Protein AF-A0A9J6E6I1-F1 (afdb_monomer_lite)

Sequence (216 aa):
MMSRRSSSEGVSAHLRAVSELRLDQVTDIELLTTLQETDSMEEQGDILHYLSVHKGFNWDTGLGRPNSVITVRTLFENFYERACKEHRWGLVRHFAGALGKRVEDLAKCVTDLLVCQKQVTVGIPPHGEQLITRPLSNKELRDIISDAYRGDQSMAMLTQELIAYLATFIQTDPHLFHEMLRLRVGLIMEVMEFELSRAMGSKDQDNFELLFNLSP

Radius of gyration: 19.32 Å; chains: 1; bounding box: 46×51×53 Å

Organism: Rhipicephalus microplus (NCBI:txid6941)

pLDDT: mean 84.36, std 16.95, range [29.98, 97.62]

Secondary structure (DSSP, 8-state):
------TTTGGGHHHHHHHHTTGGGS-HHHHHHHHHH---HHHHHHHHHHHHHHT-TT-B-S-SPTT---BHHHHHHHHHHHHHHTT-HHHHHHHHHHTT---TTHHHHHHHHHHTT-EEEES-SSSS-EEE-S---HHHHHHHHHHHTTT-HHHHHHHHHHHHHHHHHHHH-GGGGTT-SEEEHHHHHHHHHHHHHHHH--SSS-HHHHHHTS--

Structure (mmCIF, N/CA/C/O backbone):
data_AF-A0A9J6E6I1-F1
#
_entry.id   AF-A0A9J6E6I1-F1
#
loop_
_atom_site.group_PDB
_atom_site.id
_atom_site.type_symbol
_atom_site.label_atom_id
_atom_site.label_alt_id
_atom_site.label_comp_id
_atom_site.label_asym_id
_atom_site.label_entity_id
_atom_site.label_seq_id
_atom_site.pdbx_PDB_ins_code
_atom_site.Cartn_x
_atom_site.Cartn_y
_atom_site.Cartn_z
_atom_site.occupancy
_atom_site.B_iso_or_equiv
_atom_site.auth_seq_id
_atom_site.auth_comp_id
_atom_site.auth_asym_id
_atom_site.auth_atom_id
_atom_site.pdbx_PDB_model_num
ATOM 1 N N . MET A 1 1 ? -3.117 33.231 12.716 1.00 31.67 1 MET A N 1
ATOM 2 C CA . MET A 1 1 ? -3.170 33.073 11.245 1.00 31.67 1 MET A CA 1
ATOM 3 C C . MET A 1 1 ? -1.836 32.489 10.797 1.00 31.67 1 MET A C 1
ATOM 5 O O . MET A 1 1 ? -0.923 33.227 10.463 1.00 31.67 1 MET A O 1
ATOM 9 N N . MET A 1 2 ? -1.679 31.170 10.920 1.00 32.59 2 MET A N 1
ATOM 10 C CA . MET A 1 2 ? -0.480 30.458 10.467 1.00 32.59 2 MET A CA 1
ATOM 11 C C . MET A 1 2 ? -0.831 29.764 9.156 1.00 32.59 2 MET A C 1
ATOM 13 O O . MET A 1 2 ? -1.871 29.117 9.041 1.00 32.59 2 MET A O 1
ATOM 17 N N . SER A 1 3 ? -0.004 30.034 8.155 1.00 29.98 3 SER A N 1
ATOM 18 C CA . SER A 1 3 ? -0.191 29.672 6.758 1.00 29.98 3 SER A CA 1
ATOM 19 C C . SER A 1 3 ? -0.279 28.154 6.596 1.00 29.98 3 SER A C 1
ATOM 21 O O . SER A 1 3 ? 0.684 27.441 6.865 1.00 29.98 3 SER A O 1
ATOM 23 N N . ARG A 1 4 ? -1.448 27.672 6.156 1.00 39.53 4 ARG A N 1
ATOM 24 C CA . ARG A 1 4 ? -1.657 26.319 5.632 1.00 39.53 4 ARG A CA 1
ATOM 25 C C . ARG A 1 4 ? -0.903 26.207 4.304 1.00 39.53 4 ARG A C 1
ATOM 27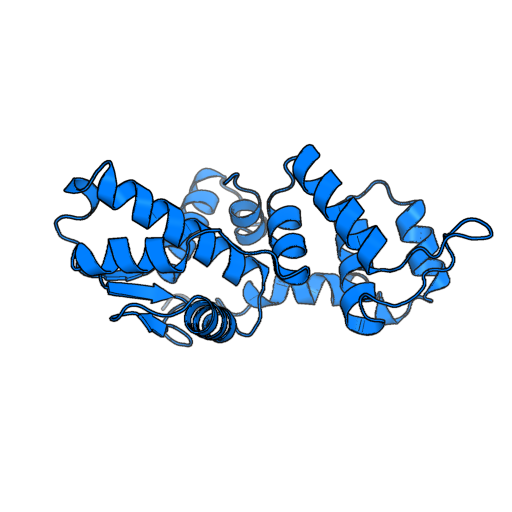 O O . ARG A 1 4 ? -1.460 26.537 3.260 1.00 39.53 4 ARG A O 1
ATOM 34 N N . ARG A 1 5 ? 0.357 25.775 4.335 1.00 32.31 5 ARG A N 1
ATOM 35 C CA . ARG A 1 5 ? 1.038 25.270 3.137 1.00 32.31 5 ARG A CA 1
ATOM 36 C C . ARG A 1 5 ? 0.751 23.774 3.007 1.00 32.31 5 ARG A C 1
ATOM 38 O O . ARG A 1 5 ? 1.282 22.965 3.750 1.00 32.31 5 ARG A O 1
ATOM 45 N N . SER A 1 6 ? -0.224 23.498 2.141 1.00 35.97 6 SER A N 1
ATOM 46 C CA . SER A 1 6 ? -0.284 22.370 1.203 1.00 35.97 6 SER A CA 1
ATOM 47 C C . SER A 1 6 ? 0.256 21.007 1.657 1.00 35.97 6 SER A C 1
ATOM 49 O O . SER A 1 6 ? 1.274 20.536 1.164 1.00 35.97 6 SER A O 1
ATOM 51 N N . SER A 1 7 ? -0.576 20.257 2.385 1.00 39.72 7 SER A N 1
ATOM 52 C CA . SER A 1 7 ? -0.523 18.782 2.466 1.00 39.72 7 SER A CA 1
ATOM 53 C C . SER A 1 7 ? -0.656 18.083 1.094 1.00 39.72 7 SER A C 1
ATOM 55 O O . SER A 1 7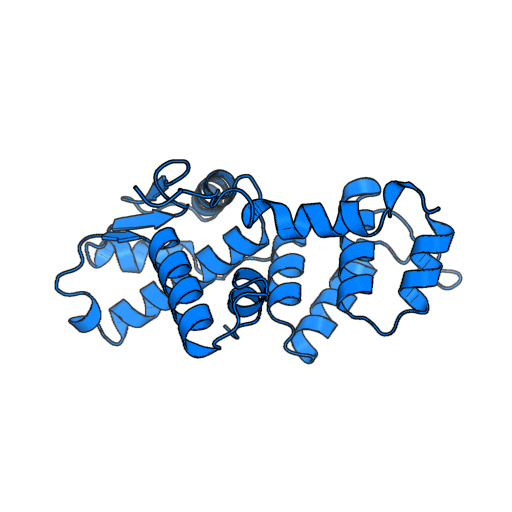 ? -0.569 16.866 0.998 1.00 39.72 7 SER A O 1
ATOM 57 N N . SER A 1 8 ? -0.881 18.839 0.011 1.00 34.25 8 SER A N 1
ATOM 58 C CA . SER A 1 8 ? -0.883 18.342 -1.368 1.00 34.25 8 SER A CA 1
ATOM 59 C C . SER A 1 8 ? 0.513 18.226 -1.988 1.00 34.25 8 SER A C 1
ATOM 61 O O . SER A 1 8 ? 0.611 17.765 -3.120 1.00 34.25 8 SER A O 1
ATOM 63 N N . GLU A 1 9 ? 1.576 18.688 -1.318 1.00 34.62 9 GLU A N 1
ATOM 64 C CA . GLU A 1 9 ? 2.942 18.628 -1.862 1.00 34.62 9 GLU A CA 1
ATOM 65 C C . GLU A 1 9 ? 3.668 17.310 -1.560 1.00 34.62 9 GLU A C 1
ATOM 67 O O . GLU A 1 9 ? 4.484 16.904 -2.385 1.00 34.62 9 GLU A O 1
ATOM 72 N N . GLY A 1 10 ? 3.316 16.603 -0.478 1.00 36.84 10 GLY A N 1
ATOM 73 C CA . GLY A 1 10 ? 3.879 15.279 -0.155 1.00 36.84 10 GLY A CA 1
ATOM 74 C C . GLY A 1 10 ? 3.375 14.160 -1.077 1.00 36.84 10 GLY A C 1
ATOM 75 O O . GLY A 1 10 ? 4.139 13.308 -1.510 1.00 36.84 10 GLY A O 1
ATOM 76 N N . VAL A 1 11 ? 2.109 14.239 -1.510 1.00 39.69 11 VAL A N 1
ATOM 77 C CA . VAL A 1 11 ? 1.461 13.272 -2.433 1.00 39.69 11 VAL A CA 1
ATOM 78 C C . VAL A 1 11 ? 2.118 13.254 -3.826 1.00 39.69 11 VAL A C 1
ATOM 80 O O . VAL A 1 11 ? 1.917 12.342 -4.620 1.00 39.69 11 VAL A O 1
ATOM 83 N N . SER A 1 12 ? 2.913 14.281 -4.136 1.00 38.88 12 SER A N 1
ATOM 84 C CA . SER A 1 12 ? 3.589 14.462 -5.418 1.00 38.88 12 SER A CA 1
ATOM 85 C C . SER A 1 12 ? 5.041 13.973 -5.406 1.00 38.88 12 SER A C 1
ATOM 87 O O . SER A 1 12 ? 5.646 13.930 -6.465 1.00 38.88 12 SER A O 1
ATOM 89 N N . ALA A 1 13 ? 5.628 13.608 -4.260 1.00 43.12 13 ALA A N 1
ATOM 90 C CA . ALA A 1 13 ? 7.074 13.374 -4.145 1.00 43.12 13 ALA A CA 1
ATOM 91 C C . ALA A 1 13 ? 7.593 12.239 -5.053 1.00 43.12 13 ALA A C 1
ATOM 93 O O . ALA A 1 13 ? 8.589 12.409 -5.750 1.00 43.12 13 ALA A O 1
ATOM 94 N N . HIS A 1 14 ? 6.867 11.122 -5.158 1.00 42.97 14 HIS A N 1
ATOM 95 C CA . HIS A 1 14 ? 7.281 10.000 -6.013 1.00 42.97 14 HIS A CA 1
ATOM 96 C C . HIS A 1 14 ? 7.048 10.249 -7.515 1.00 42.97 14 HIS A C 1
ATOM 98 O O . HIS A 1 14 ? 7.846 9.837 -8.350 1.00 42.97 14 HIS A O 1
ATOM 104 N N . LEU A 1 15 ? 5.991 10.988 -7.875 1.00 40.06 15 LEU A N 1
ATOM 105 C CA . LEU A 1 15 ? 5.799 11.475 -9.250 1.00 40.06 15 LEU A CA 1
ATOM 106 C C . LEU A 1 15 ? 6.782 12.611 -9.595 1.00 40.06 15 LEU A C 1
ATOM 108 O O . LEU A 1 15 ? 7.132 12.790 -10.761 1.00 40.06 15 LEU A O 1
ATOM 112 N N . ARG A 1 16 ? 7.249 13.368 -8.593 1.00 42.09 16 ARG A N 1
ATOM 113 C CA . ARG A 1 16 ? 8.276 14.408 -8.731 1.00 42.09 16 ARG A CA 1
ATOM 114 C C . ARG A 1 16 ? 9.652 13.809 -8.998 1.00 42.09 16 ARG A C 1
ATOM 116 O O . ARG A 1 16 ? 10.328 14.366 -9.851 1.00 42.09 16 ARG A O 1
ATOM 123 N N . ALA A 1 17 ? 10.017 12.669 -8.407 1.00 44.88 17 ALA A N 1
ATOM 124 C CA . ALA A 1 17 ? 11.298 12.003 -8.681 1.00 44.88 17 ALA A CA 1
ATOM 125 C C . ALA A 1 17 ? 11.484 11.677 -10.180 1.00 44.88 17 ALA A C 1
ATOM 127 O O . ALA A 1 17 ? 12.506 12.015 -10.779 1.00 44.88 17 ALA A O 1
ATOM 128 N N . VAL A 1 18 ? 10.435 11.159 -10.838 1.00 43.53 18 VAL A N 1
ATOM 129 C CA . VAL A 1 18 ? 10.436 10.889 -12.292 1.00 43.53 18 VAL A CA 1
ATOM 130 C C . VAL A 1 18 ? 10.630 12.171 -13.117 1.00 43.53 18 VAL A C 1
ATOM 132 O O . VAL A 1 18 ? 11.295 12.154 -14.153 1.00 43.53 18 VAL A O 1
ATOM 135 N N . SER A 1 19 ? 10.079 13.297 -12.653 1.00 43.88 19 SER A N 1
ATOM 136 C CA . SER A 1 19 ? 10.210 14.596 -13.321 1.00 43.88 19 SER A CA 1
ATOM 137 C C . SER A 1 19 ? 11.527 15.320 -12.997 1.00 43.88 19 SER A C 1
ATOM 139 O O . SER A 1 19 ? 11.960 16.155 -13.792 1.00 43.88 19 SER A O 1
ATOM 141 N N . GLU A 1 20 ? 12.160 15.029 -11.859 1.00 48.03 20 GLU A N 1
ATOM 142 C CA . GLU A 1 20 ? 13.439 15.613 -11.431 1.00 48.03 20 GLU A CA 1
ATOM 143 C C . GLU A 1 20 ? 14.633 14.965 -12.145 1.00 48.03 20 GLU A C 1
ATOM 145 O O . GLU A 1 20 ? 15.587 15.665 -12.489 1.00 48.03 20 GLU A O 1
ATOM 150 N N . LEU A 1 21 ? 14.541 13.673 -12.475 1.00 56.12 21 LEU A N 1
ATOM 151 C CA . LEU A 1 21 ? 15.592 12.929 -13.178 1.00 56.12 21 LEU A CA 1
ATOM 152 C C . LEU A 1 21 ? 15.568 13.077 -14.714 1.00 56.12 21 LEU A C 1
ATOM 154 O O . LEU A 1 21 ? 16.448 12.545 -15.386 1.00 56.12 21 LEU A O 1
ATOM 158 N N . ARG A 1 22 ? 14.598 13.811 -15.290 1.00 64.88 22 ARG A N 1
ATOM 159 C CA . ARG A 1 22 ? 14.435 14.005 -16.754 1.00 64.88 22 ARG A CA 1
ATOM 160 C C . ARG A 1 22 ? 14.492 12.698 -17.560 1.00 64.88 22 ARG A C 1
ATOM 162 O O . ARG A 1 22 ? 15.033 12.658 -18.667 1.00 64.88 22 ARG A O 1
ATOM 169 N N . LEU A 1 23 ? 13.939 11.620 -17.003 1.00 65.56 23 LEU A N 1
ATOM 170 C CA . LEU A 1 23 ? 13.954 10.284 -17.617 1.00 65.56 23 LEU A CA 1
ATOM 171 C C . LEU A 1 23 ? 13.188 10.242 -18.953 1.00 65.56 23 LEU A C 1
ATOM 173 O O . LEU A 1 23 ? 13.394 9.347 -19.766 1.00 65.56 23 LEU A O 1
ATOM 177 N N . ASP A 1 24 ? 12.338 11.239 -19.203 1.00 66.31 24 ASP A N 1
ATOM 178 C CA . ASP A 1 24 ? 11.599 11.461 -20.444 1.00 66.31 24 ASP A CA 1
ATOM 179 C C . ASP A 1 24 ? 12.476 11.921 -21.623 1.00 66.31 24 ASP A C 1
ATOM 181 O O . ASP A 1 24 ? 12.070 11.794 -22.779 1.00 66.31 24 ASP A O 1
ATOM 185 N N . GLN A 1 25 ? 13.674 12.445 -21.348 1.00 69.88 25 GLN A N 1
ATOM 186 C CA . GLN A 1 25 ? 14.614 12.955 -22.356 1.00 69.88 25 GLN A CA 1
ATOM 187 C C . GLN A 1 25 ? 15.714 11.947 -22.717 1.00 69.88 25 GLN A C 1
ATOM 189 O O . GLN A 1 25 ? 16.486 12.195 -23.644 1.00 69.88 25 GLN A O 1
ATOM 194 N N . VAL A 1 26 ? 15.782 10.828 -21.994 1.00 79.12 26 VAL A N 1
ATOM 195 C CA . VAL A 1 26 ? 16.814 9.794 -22.115 1.00 79.12 26 VAL A CA 1
ATOM 196 C C . VAL A 1 26 ? 16.288 8.641 -22.969 1.00 79.12 26 VAL A C 1
ATOM 198 O O . VAL A 1 26 ? 15.110 8.282 -22.906 1.00 79.12 26 VAL A O 1
ATOM 201 N N . THR A 1 27 ? 17.144 8.058 -23.806 1.00 85.69 27 THR A N 1
ATOM 202 C CA . THR A 1 27 ? 16.749 6.916 -24.641 1.00 85.69 27 THR A CA 1
ATOM 203 C C . THR A 1 27 ? 16.584 5.642 -23.809 1.00 85.69 27 THR A C 1
ATOM 205 O O . THR A 1 27 ? 17.239 5.459 -22.786 1.00 85.69 27 THR A O 1
ATOM 208 N N . ASP A 1 28 ? 15.757 4.700 -24.276 1.00 87.31 28 ASP A N 1
ATOM 209 C CA . ASP A 1 28 ? 15.553 3.415 -23.585 1.00 87.31 28 ASP A CA 1
ATOM 210 C C . ASP A 1 28 ? 16.877 2.662 -23.339 1.00 87.31 28 ASP A C 1
ATOM 212 O O . ASP A 1 28 ? 17.046 2.010 -22.313 1.00 87.31 28 ASP A O 1
ATOM 216 N N . ILE A 1 29 ? 17.825 2.763 -24.278 1.00 85.44 29 ILE A N 1
ATOM 217 C CA . ILE A 1 29 ? 19.140 2.112 -24.194 1.00 85.44 29 ILE A CA 1
ATOM 218 C C . ILE A 1 29 ? 19.990 2.753 -23.096 1.00 85.44 29 ILE A C 1
ATOM 220 O O . ILE A 1 29 ? 20.620 2.040 -22.318 1.00 85.44 29 ILE A O 1
ATOM 224 N N . GLU A 1 30 ? 19.999 4.082 -23.014 1.00 87.50 30 GLU A N 1
ATOM 225 C CA . GLU A 1 30 ? 20.699 4.805 -21.951 1.00 87.50 30 GLU A CA 1
ATOM 226 C C . GLU A 1 30 ? 20.091 4.475 -20.585 1.00 87.50 30 GLU A C 1
ATOM 228 O O . GLU A 1 30 ? 20.839 4.132 -19.680 1.00 87.50 30 GLU A O 1
ATOM 233 N N . LEU A 1 31 ? 18.757 4.439 -20.456 1.00 89.25 31 LEU A N 1
ATOM 234 C CA . LEU A 1 31 ? 18.087 4.039 -19.210 1.00 89.25 31 LEU A CA 1
ATOM 235 C C . LEU A 1 31 ? 18.485 2.628 -18.763 1.00 89.25 31 LEU A C 1
ATOM 237 O O . LEU A 1 31 ? 18.766 2.404 -17.588 1.00 89.25 31 LEU A O 1
ATOM 241 N N . LEU A 1 32 ? 18.528 1.669 -19.692 1.00 90.50 32 LEU A N 1
ATOM 242 C CA . LEU A 1 32 ? 18.957 0.301 -19.392 1.00 90.50 32 LEU A CA 1
ATOM 243 C C . LEU A 1 32 ? 20.449 0.217 -19.053 1.00 90.50 32 LEU A C 1
ATOM 245 O O . LEU A 1 32 ? 20.829 -0.598 -18.216 1.00 90.50 32 LEU A O 1
ATOM 249 N N . THR A 1 33 ? 21.279 1.061 -19.666 1.00 89.19 33 THR A N 1
ATOM 250 C CA . THR A 1 33 ? 22.712 1.149 -19.354 1.00 89.19 33 THR A CA 1
ATOM 251 C C . THR A 1 33 ? 22.903 1.702 -17.943 1.00 89.19 33 THR A C 1
ATOM 253 O O . THR A 1 33 ? 23.533 1.053 -17.113 1.00 89.19 33 THR A O 1
ATOM 256 N N . THR A 1 34 ? 22.257 2.825 -17.618 1.00 90.25 34 THR A N 1
ATOM 257 C CA . THR A 1 34 ? 22.271 3.412 -16.272 1.00 90.25 34 THR A CA 1
ATOM 258 C C . THR A 1 34 ? 21.748 2.430 -15.227 1.00 90.25 34 THR A C 1
ATOM 260 O O . THR A 1 34 ? 22.362 2.287 -14.175 1.00 90.25 34 THR A O 1
ATOM 263 N N . LEU A 1 35 ? 20.679 1.683 -15.528 1.00 90.50 35 LEU A N 1
ATOM 264 C CA . LEU A 1 35 ? 20.142 0.651 -14.637 1.00 90.50 35 LEU A CA 1
ATOM 265 C C . LEU A 1 35 ? 21.184 -0.424 -14.274 1.00 90.50 35 LEU A C 1
ATOM 267 O O . LEU A 1 35 ? 21.156 -0.941 -13.159 1.00 90.50 35 LEU A O 1
ATOM 271 N N . GLN A 1 36 ? 22.073 -0.785 -15.206 1.00 89.25 36 GLN A N 1
ATOM 272 C CA . GLN A 1 36 ? 23.128 -1.780 -14.980 1.00 89.25 36 GLN A CA 1
ATOM 273 C C . GLN A 1 36 ? 24.367 -1.210 -14.283 1.00 89.25 36 GLN A C 1
ATOM 275 O O . GLN A 1 36 ? 25.073 -1.965 -13.617 1.00 89.25 36 GLN A O 1
ATOM 280 N N . GLU A 1 37 ? 24.645 0.081 -14.463 1.00 90.69 37 GLU A N 1
ATOM 281 C CA . GLU A 1 37 ? 25.867 0.733 -13.980 1.00 90.69 37 GLU A CA 1
ATOM 282 C C . GLU A 1 37 ? 25.712 1.408 -12.617 1.00 90.69 37 GLU A C 1
ATOM 284 O O . GLU A 1 37 ? 26.698 1.540 -11.896 1.00 90.69 37 GLU A O 1
ATOM 289 N N . THR A 1 38 ? 24.508 1.855 -12.255 1.00 90.88 38 THR A N 1
ATOM 290 C CA . THR A 1 38 ? 24.305 2.550 -10.982 1.00 90.88 38 THR A CA 1
ATOM 291 C C . THR A 1 38 ? 24.353 1.585 -9.794 1.00 90.88 38 THR A C 1
ATOM 293 O O . THR A 1 38 ? 23.798 0.485 -9.839 1.00 90.88 38 THR A O 1
ATOM 296 N N . ASP A 1 39 ? 24.963 2.034 -8.698 1.00 88.50 39 ASP A N 1
ATOM 297 C CA . ASP A 1 39 ? 24.947 1.358 -7.395 1.00 88.50 39 ASP A CA 1
ATOM 298 C C . ASP A 1 39 ? 23.790 1.846 -6.500 1.00 88.50 39 ASP A C 1
ATOM 300 O O . ASP A 1 39 ? 23.541 1.286 -5.431 1.00 88.50 39 ASP A O 1
ATOM 304 N N . SER A 1 40 ? 23.081 2.902 -6.919 1.00 90.25 40 SER A N 1
ATOM 305 C CA . SER A 1 40 ? 21.978 3.501 -6.166 1.00 90.25 40 SER A CA 1
ATOM 306 C C . SER A 1 40 ? 20.697 2.700 -6.359 1.00 90.25 40 SER A C 1
ATOM 308 O O . SER A 1 40 ? 20.193 2.545 -7.473 1.00 90.25 40 SER A O 1
ATOM 310 N N . MET A 1 41 ? 20.133 2.196 -5.263 1.00 89.44 41 MET A N 1
ATOM 311 C CA . MET A 1 41 ? 18.912 1.401 -5.330 1.00 89.44 41 MET A CA 1
ATOM 312 C C . MET A 1 41 ? 17.695 2.266 -5.670 1.00 89.44 41 MET A C 1
ATOM 314 O O . MET A 1 41 ? 16.778 1.811 -6.345 1.00 89.44 41 MET A O 1
ATOM 318 N N . GLU A 1 42 ? 17.707 3.511 -5.220 1.00 88.94 42 GLU A N 1
ATOM 319 C CA . GLU A 1 42 ? 16.707 4.537 -5.470 1.00 88.94 42 GLU A CA 1
ATOM 320 C C . GLU A 1 42 ? 16.640 4.857 -6.964 1.00 88.94 42 GLU A C 1
ATOM 322 O O . GLU A 1 42 ? 15.575 4.756 -7.565 1.00 88.94 42 GLU A O 1
ATOM 327 N N . GLU A 1 43 ? 17.794 5.105 -7.589 1.00 89.31 43 GLU A N 1
ATOM 328 C CA . GLU A 1 43 ? 17.879 5.403 -9.02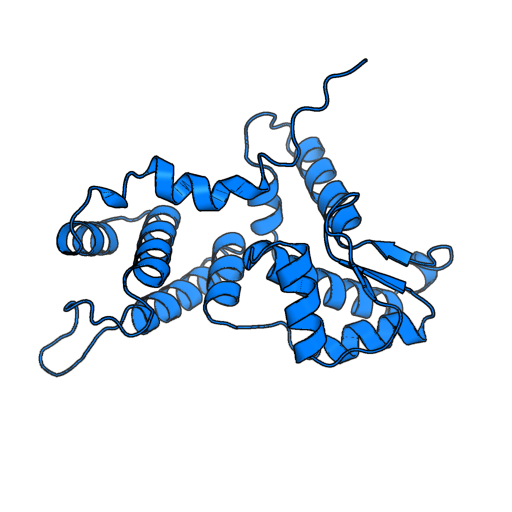2 1.00 89.31 43 GLU A CA 1
ATOM 329 C C . GLU A 1 43 ? 17.435 4.207 -9.878 1.00 89.31 43 GLU A C 1
ATOM 331 O O . GLU A 1 43 ? 16.666 4.361 -10.829 1.00 89.31 43 GLU A O 1
ATOM 336 N N . GLN A 1 44 ? 17.841 2.986 -9.509 1.00 92.00 44 GLN A N 1
ATOM 337 C CA . GLN A 1 44 ? 17.330 1.773 -10.162 1.00 92.00 44 GLN A CA 1
ATOM 338 C C . GLN A 1 44 ? 15.815 1.641 -9.993 1.00 92.00 44 GLN A C 1
ATOM 340 O O . GLN A 1 44 ? 15.124 1.220 -10.924 1.00 92.00 44 GLN A O 1
ATOM 345 N N . GLY A 1 45 ? 15.302 2.002 -8.816 1.00 92.00 45 GLY A N 1
ATOM 346 C CA . GLY A 1 45 ? 13.882 2.018 -8.510 1.00 92.00 45 GLY A CA 1
ATOM 347 C C . GLY A 1 45 ? 13.104 2.948 -9.441 1.00 92.00 45 GLY A C 1
ATOM 348 O O . GLY A 1 45 ? 12.133 2.518 -10.067 1.00 92.00 45 GLY A O 1
ATOM 349 N N . ASP A 1 46 ? 13.576 4.184 -9.593 1.00 90.56 46 ASP A N 1
ATOM 350 C CA . ASP A 1 46 ? 12.959 5.208 -10.440 1.00 90.56 46 ASP A CA 1
ATOM 351 C C . ASP A 1 46 ? 12.963 4.811 -11.921 1.00 90.56 46 ASP A C 1
ATOM 353 O O . ASP A 1 46 ? 11.933 4.905 -12.598 1.00 90.56 46 ASP A O 1
ATOM 357 N N . ILE A 1 47 ? 14.086 4.282 -12.422 1.00 91.50 47 ILE A N 1
ATOM 358 C CA . ILE A 1 47 ? 14.192 3.792 -13.805 1.00 91.50 47 ILE A CA 1
ATOM 359 C C . ILE A 1 47 ? 13.212 2.637 -14.043 1.00 91.50 47 ILE A C 1
ATOM 361 O O . ILE A 1 47 ? 12.486 2.626 -15.041 1.00 91.50 47 ILE A O 1
ATOM 365 N N . LEU A 1 48 ? 13.150 1.661 -13.132 1.00 93.44 48 LEU A N 1
ATOM 366 C CA . LEU A 1 48 ? 12.234 0.524 -13.258 1.00 93.44 48 LEU A CA 1
ATOM 367 C C . LEU A 1 48 ? 10.770 0.951 -13.177 1.00 93.44 48 LEU A C 1
ATOM 369 O O . LEU A 1 48 ? 9.943 0.439 -13.940 1.00 93.44 48 LEU A O 1
ATOM 373 N N . HIS A 1 49 ? 10.444 1.895 -12.293 1.00 91.19 49 HIS A N 1
ATOM 374 C CA . HIS A 1 49 ? 9.112 2.479 -12.220 1.00 91.19 49 HIS A CA 1
ATOM 375 C C . HIS A 1 49 ? 8.741 3.141 -13.551 1.00 91.19 49 HIS A C 1
ATOM 377 O O . HIS A 1 49 ? 7.714 2.791 -14.141 1.00 91.19 49 HIS A O 1
ATOM 383 N N . TYR A 1 50 ? 9.611 4.005 -14.080 1.00 91.25 50 TYR A N 1
ATOM 384 C CA . TYR A 1 50 ? 9.415 4.670 -15.367 1.00 91.25 50 TYR A CA 1
ATOM 385 C C . TYR A 1 50 ? 9.195 3.666 -16.509 1.00 91.25 50 TYR A C 1
ATOM 387 O O . TYR A 1 50 ? 8.200 3.753 -17.234 1.00 91.25 50 TYR A O 1
ATOM 395 N N . LEU A 1 51 ? 10.055 2.649 -16.634 1.00 91.88 51 LEU A N 1
ATOM 396 C CA . LEU A 1 51 ? 9.907 1.602 -17.651 1.00 91.88 51 LEU A CA 1
ATOM 397 C C . LEU A 1 51 ? 8.572 0.855 -17.509 1.00 91.88 51 LEU A C 1
ATOM 399 O O . LEU A 1 51 ? 7.903 0.585 -18.511 1.00 91.88 51 LEU A O 1
ATOM 403 N N . SER A 1 52 ? 8.142 0.561 -16.278 1.00 91.69 52 SER A N 1
ATOM 404 C CA . SER A 1 52 ? 6.870 -0.127 -16.029 1.00 91.69 52 SER A CA 1
ATOM 405 C C . SER A 1 52 ? 5.653 0.695 -16.465 1.00 91.69 52 SER A C 1
ATOM 407 O O . SER A 1 52 ? 4.718 0.130 -17.035 1.00 91.69 52 SER A O 1
ATOM 409 N N . VAL A 1 53 ? 5.685 2.017 -16.266 1.00 90.19 53 VAL A N 1
ATOM 410 C CA . VAL A 1 53 ? 4.591 2.935 -16.616 1.00 90.19 53 VAL A CA 1
ATOM 411 C C . VAL A 1 53 ? 4.563 3.226 -18.119 1.00 90.19 53 VAL A C 1
ATOM 413 O O . VAL A 1 53 ? 3.491 3.213 -18.723 1.00 90.19 53 VAL A O 1
ATOM 416 N N . HIS A 1 54 ? 5.723 3.455 -18.741 1.00 90.19 54 HIS A N 1
ATOM 417 C CA . HIS A 1 54 ? 5.808 3.930 -20.128 1.00 90.19 54 HIS A CA 1
ATOM 418 C C . HIS A 1 54 ? 5.907 2.817 -21.177 1.00 90.19 54 HIS A C 1
ATOM 420 O O . HIS A 1 54 ? 5.438 2.996 -22.302 1.00 90.19 54 HIS A O 1
ATOM 426 N N . LYS A 1 55 ? 6.514 1.672 -20.843 1.00 91.50 55 LYS A N 1
ATOM 427 C CA . LYS A 1 55 ? 6.653 0.525 -21.761 1.00 91.50 55 LYS A CA 1
ATOM 428 C C . LYS A 1 55 ? 5.736 -0.635 -21.397 1.00 91.50 55 LYS A C 1
ATOM 430 O O . LYS A 1 55 ? 5.373 -1.434 -22.259 1.00 91.50 55 LYS A O 1
ATOM 435 N N . GLY A 1 56 ? 5.334 -0.708 -20.131 1.00 92.62 56 GLY A N 1
ATOM 436 C CA . GLY A 1 56 ? 4.540 -1.802 -19.597 1.00 92.62 56 GLY A CA 1
ATOM 437 C C . GLY A 1 56 ? 5.393 -2.989 -19.155 1.00 92.62 56 GLY A C 1
ATOM 438 O O . GLY A 1 56 ? 6.498 -3.236 -19.634 1.00 92.62 56 GLY A O 1
ATOM 439 N N . PHE A 1 57 ? 4.831 -3.788 -18.251 1.00 93.12 57 PHE A N 1
ATOM 440 C CA . PHE A 1 57 ? 5.510 -4.932 -17.636 1.00 93.12 57 PHE A CA 1
ATOM 441 C C . PHE A 1 57 ? 5.967 -6.027 -18.613 1.00 93.12 57 PHE A C 1
ATOM 443 O O . PHE A 1 57 ? 6.904 -6.759 -18.306 1.00 93.12 57 PHE A O 1
ATOM 450 N N . ASN A 1 58 ? 5.320 -6.149 -19.774 1.00 93.94 58 ASN A N 1
ATOM 451 C CA . ASN A 1 58 ? 5.617 -7.194 -20.760 1.00 93.94 58 ASN A CA 1
ATOM 452 C C . ASN A 1 58 ? 6.659 -6.763 -21.805 1.00 93.94 58 ASN A C 1
ATOM 454 O O . ASN A 1 58 ? 6.937 -7.526 -22.727 1.00 93.94 58 ASN A O 1
ATOM 458 N N . TRP A 1 59 ? 7.197 -5.546 -21.700 1.00 93.94 59 TRP A N 1
ATOM 459 C CA . TRP A 1 59 ? 8.208 -5.059 -22.628 1.00 93.94 59 TRP A CA 1
ATOM 460 C C . TRP A 1 59 ? 9.522 -5.830 -22.464 1.00 93.94 59 TRP A C 1
ATOM 462 O O . TRP A 1 59 ? 9.974 -6.047 -21.337 1.00 93.94 59 TRP A O 1
ATOM 472 N N . ASP A 1 60 ? 10.103 -6.254 -23.587 1.00 92.75 60 ASP A N 1
ATOM 473 C CA . ASP A 1 60 ? 11.402 -6.927 -23.649 1.00 92.75 60 ASP A CA 1
ATOM 474 C C . ASP A 1 60 ? 12.526 -5.892 -23.578 1.00 92.75 60 ASP A C 1
ATOM 476 O O . ASP A 1 60 ? 12.583 -4.970 -24.389 1.00 92.75 60 ASP A O 1
ATOM 480 N N . THR A 1 61 ? 13.417 -6.061 -22.605 1.00 89.75 61 THR A N 1
ATOM 481 C CA . THR A 1 61 ? 14.530 -5.140 -22.356 1.00 89.75 61 THR A CA 1
ATOM 482 C C . THR A 1 61 ? 15.753 -5.436 -23.221 1.00 89.75 61 THR A C 1
ATOM 484 O O . THR A 1 61 ? 16.689 -4.646 -23.242 1.00 89.75 61 THR A O 1
ATOM 487 N N . GLY A 1 62 ? 15.803 -6.582 -23.909 1.00 86.69 62 GLY A N 1
ATOM 488 C CA . GLY A 1 62 ? 16.965 -6.978 -24.710 1.00 86.69 62 GLY A CA 1
ATOM 489 C C . GLY A 1 62 ? 18.223 -7.316 -23.894 1.00 86.69 62 GLY A C 1
ATOM 490 O O . GLY A 1 62 ? 19.248 -7.659 -24.476 1.00 86.69 62 GLY A O 1
ATOM 491 N N . LEU A 1 63 ? 18.152 -7.287 -22.556 1.00 87.06 63 LEU A N 1
ATOM 492 C CA . LEU A 1 63 ? 19.254 -7.648 -21.648 1.00 87.06 63 LEU A CA 1
ATOM 493 C C . LEU A 1 63 ? 19.464 -9.166 -21.515 1.00 87.06 63 LEU A C 1
ATOM 495 O O . LEU A 1 63 ? 20.371 -9.634 -20.822 1.00 87.06 63 LEU A O 1
ATOM 499 N N . GLY A 1 64 ? 18.588 -9.955 -22.132 1.00 81.56 64 GLY A N 1
ATOM 500 C CA . GLY A 1 64 ? 18.620 -11.405 -22.066 1.00 81.56 64 GLY A CA 1
ATOM 501 C C . GLY A 1 64 ? 19.755 -12.039 -22.871 1.00 81.56 64 GLY A C 1
ATOM 502 O O . GLY A 1 64 ? 20.268 -11.490 -23.843 1.00 81.56 64 GLY A O 1
ATOM 503 N N . ARG A 1 65 ? 20.152 -13.250 -22.466 1.00 83.38 65 ARG A N 1
ATOM 504 C CA . ARG A 1 65 ? 21.069 -14.096 -23.249 1.00 83.38 65 ARG A CA 1
ATOM 505 C C . ARG A 1 65 ? 20.359 -14.625 -24.506 1.00 83.38 65 ARG A C 1
ATOM 507 O O . ARG A 1 65 ? 19.130 -14.676 -24.512 1.00 83.38 65 ARG A O 1
ATOM 514 N N . PRO A 1 66 ? 21.086 -15.117 -25.530 1.00 68.56 66 PRO A N 1
ATOM 515 C CA . PRO A 1 66 ? 20.458 -15.812 -26.653 1.00 68.56 66 PRO A CA 1
ATOM 516 C C . PRO A 1 66 ? 19.593 -16.963 -26.108 1.00 68.56 66 PRO A C 1
ATOM 518 O O . PRO A 1 66 ? 20.128 -17.868 -25.470 1.00 68.56 66 PRO A O 1
ATOM 521 N N . ASN A 1 67 ? 18.272 -16.893 -26.316 1.00 77.12 67 ASN A N 1
ATOM 522 C CA . ASN A 1 67 ? 17.210 -17.778 -25.786 1.00 77.12 67 ASN A CA 1
ATOM 523 C C . ASN A 1 67 ? 16.598 -17.429 -24.414 1.00 77.12 67 ASN A C 1
ATOM 525 O O . ASN A 1 67 ? 15.854 -18.244 -23.869 1.00 77.12 67 ASN A O 1
ATOM 529 N N . SER A 1 68 ? 16.847 -16.246 -23.857 1.00 84.56 68 SER A N 1
ATOM 530 C CA . SER A 1 68 ? 16.130 -15.756 -22.675 1.00 84.56 68 SER A CA 1
ATOM 531 C C . SER A 1 68 ? 15.633 -14.339 -22.919 1.00 84.56 68 SER A C 1
ATOM 533 O O . SER A 1 68 ? 16.417 -13.477 -23.297 1.00 84.56 68 SER A O 1
ATOM 535 N N . VAL A 1 69 ? 14.341 -14.101 -22.703 1.00 87.88 69 VAL A N 1
ATOM 536 C CA . VAL A 1 69 ? 13.736 -12.765 -22.761 1.00 87.88 69 VAL A CA 1
ATOM 537 C C . VAL A 1 69 ? 13.679 -12.220 -21.341 1.00 87.88 69 VAL A C 1
ATOM 539 O O . VAL A 1 69 ? 13.080 -12.843 -20.464 1.00 87.88 69 VAL A O 1
ATOM 542 N N . ILE A 1 70 ? 14.295 -11.062 -21.110 1.00 92.31 70 ILE A N 1
ATOM 543 C CA . ILE A 1 70 ? 14.210 -10.366 -19.824 1.00 92.31 70 ILE A CA 1
ATOM 544 C C . ILE A 1 70 ? 13.213 -9.231 -19.985 1.00 92.31 70 ILE A C 1
ATOM 546 O O . ILE A 1 70 ? 13.491 -8.233 -20.646 1.00 92.31 70 ILE A O 1
ATOM 550 N N . THR A 1 71 ? 12.046 -9.393 -19.371 1.00 95.06 71 THR A N 1
ATOM 551 C CA . THR A 1 71 ? 11.003 -8.365 -19.397 1.00 95.06 71 THR A CA 1
ATOM 552 C C . THR A 1 71 ? 11.177 -7.360 -18.265 1.00 95.06 71 THR A C 1
ATOM 554 O O . THR A 1 71 ? 11.834 -7.654 -17.262 1.00 95.06 71 THR A O 1
ATOM 557 N N . VAL A 1 72 ? 10.516 -6.204 -18.376 1.00 94.38 72 VAL A N 1
ATOM 558 C CA . VAL A 1 72 ? 10.408 -5.246 -17.260 1.00 94.38 72 VAL A CA 1
ATOM 559 C C . VAL A 1 72 ? 9.864 -5.938 -16.016 1.00 94.38 72 VAL A C 1
ATOM 561 O O . VAL A 1 72 ? 10.423 -5.753 -14.944 1.00 94.38 72 VAL A O 1
ATOM 564 N N . ARG A 1 73 ? 8.842 -6.800 -16.143 1.00 94.88 73 ARG A N 1
ATOM 565 C CA . ARG A 1 73 ? 8.313 -7.602 -15.027 1.00 94.88 73 ARG A CA 1
ATOM 566 C C . ARG A 1 73 ? 9.398 -8.402 -14.319 1.00 94.88 73 ARG A C 1
ATOM 568 O O . ARG A 1 73 ? 9.468 -8.351 -13.098 1.00 94.88 73 ARG A O 1
ATOM 575 N N . THR A 1 74 ? 10.244 -9.103 -15.069 1.00 94.62 74 THR A N 1
ATOM 576 C CA . THR A 1 74 ? 11.332 -9.908 -14.501 1.00 94.62 74 THR A CA 1
ATOM 577 C C . THR A 1 74 ? 12.317 -9.040 -13.718 1.00 94.62 74 THR A C 1
ATOM 579 O O . THR A 1 74 ? 12.698 -9.394 -12.605 1.00 94.62 74 THR A O 1
ATOM 582 N N . LEU A 1 75 ? 12.710 -7.884 -14.263 1.00 94.50 75 LEU A N 1
ATOM 583 C CA . LEU A 1 75 ? 13.586 -6.946 -13.552 1.00 94.50 75 LEU A CA 1
ATOM 584 C C . LEU A 1 75 ? 12.912 -6.371 -12.300 1.00 94.50 75 LEU A C 1
ATOM 586 O O . LEU A 1 75 ? 13.541 -6.285 -11.250 1.00 94.50 75 LEU A O 1
ATOM 590 N N . PHE A 1 76 ? 11.627 -6.037 -12.399 1.00 94.56 76 PHE A N 1
ATOM 591 C CA . PHE A 1 76 ? 10.825 -5.474 -11.317 1.00 94.56 76 PHE A CA 1
ATOM 592 C C . PHE A 1 76 ? 10.647 -6.464 -10.154 1.00 94.56 76 PHE A C 1
ATOM 594 O O . PHE A 1 76 ? 10.758 -6.086 -8.990 1.00 94.56 76 PHE A O 1
ATOM 601 N N . GLU A 1 77 ? 10.416 -7.745 -10.458 1.00 95.44 77 GLU A N 1
ATOM 602 C CA . GLU A 1 77 ? 10.325 -8.830 -9.472 1.00 95.44 77 GLU A CA 1
ATOM 603 C C . GLU A 1 77 ? 11.678 -9.090 -8.794 1.00 95.44 77 GLU A C 1
ATOM 605 O O . GLU A 1 77 ? 11.743 -9.140 -7.566 1.00 95.44 77 GLU A O 1
ATOM 610 N N . ASN A 1 78 ? 12.770 -9.155 -9.563 1.00 95.12 78 ASN A N 1
ATOM 611 C CA . ASN A 1 78 ? 14.120 -9.307 -9.010 1.00 95.12 78 ASN A CA 1
ATOM 612 C C . ASN A 1 78 ? 14.509 -8.129 -8.102 1.00 95.12 78 ASN A C 1
ATOM 614 O O . ASN A 1 78 ? 15.085 -8.327 -7.030 1.00 95.12 78 ASN A O 1
ATOM 618 N N . PHE A 1 79 ? 14.184 -6.902 -8.516 1.00 95.56 79 PHE A N 1
ATOM 619 C CA . PHE A 1 79 ? 14.428 -5.703 -7.721 1.00 95.56 79 PHE A CA 1
ATOM 620 C C . PHE A 1 79 ? 13.617 -5.720 -6.423 1.00 95.56 79 PHE A C 1
ATOM 622 O O . PHE A 1 79 ? 14.176 -5.476 -5.356 1.00 95.56 79 PHE A O 1
ATOM 629 N N . TYR A 1 80 ? 12.331 -6.082 -6.493 1.00 95.81 80 TYR A N 1
ATOM 630 C CA . TYR A 1 80 ? 11.476 -6.255 -5.319 1.00 95.81 80 TYR A CA 1
ATOM 631 C C . TYR A 1 80 ? 12.069 -7.259 -4.317 1.00 95.81 80 TYR A C 1
ATOM 633 O O . TYR A 1 80 ? 12.150 -6.970 -3.122 1.00 95.81 80 TYR A O 1
ATOM 641 N N . GLU A 1 81 ? 12.525 -8.424 -4.784 1.00 96.31 81 GLU A N 1
ATOM 642 C CA . GLU A 1 81 ? 13.152 -9.428 -3.917 1.00 96.31 81 GLU A CA 1
ATOM 643 C C . GLU A 1 81 ? 14.439 -8.916 -3.268 1.00 96.31 81 GLU A C 1
ATOM 645 O O . GLU A 1 81 ? 14.700 -9.200 -2.096 1.00 96.31 81 GLU A O 1
ATOM 650 N N . ARG A 1 82 ? 15.248 -8.150 -4.007 1.00 95.75 82 ARG A N 1
ATOM 651 C CA . ARG A 1 82 ? 16.455 -7.536 -3.452 1.00 95.75 82 ARG A CA 1
ATOM 652 C C . ARG A 1 82 ? 16.111 -6.454 -2.422 1.00 95.75 82 ARG A C 1
ATOM 654 O O . ARG A 1 82 ? 16.700 -6.460 -1.346 1.00 95.75 82 ARG A O 1
ATOM 661 N N . ALA A 1 83 ? 15.101 -5.619 -2.680 1.00 94.38 83 ALA A N 1
ATOM 662 C CA . ALA A 1 83 ? 14.612 -4.609 -1.732 1.00 94.38 83 ALA A CA 1
ATOM 663 C C . ALA A 1 83 ? 14.156 -5.239 -0.410 1.00 94.38 83 ALA A C 1
ATOM 665 O O . ALA A 1 83 ? 14.423 -4.695 0.661 1.00 94.38 83 ALA A O 1
ATOM 666 N N . CYS A 1 84 ? 13.532 -6.420 -0.479 1.00 93.44 84 CYS A N 1
ATOM 667 C CA . CYS A 1 84 ? 13.164 -7.193 0.706 1.00 93.44 84 CYS A CA 1
ATOM 668 C C . CYS A 1 84 ? 14.398 -7.649 1.503 1.00 93.44 84 CYS A C 1
ATOM 670 O O . CYS A 1 84 ? 14.408 -7.533 2.726 1.00 93.44 84 CYS A O 1
ATOM 672 N N . LYS A 1 85 ? 15.438 -8.156 0.823 1.00 95.00 85 LYS A N 1
ATOM 673 C CA . LYS A 1 85 ? 16.683 -8.634 1.460 1.00 95.00 85 LYS A CA 1
ATOM 674 C C . LYS A 1 85 ? 17.481 -7.509 2.117 1.00 95.00 85 LYS A C 1
ATOM 676 O O . LYS A 1 85 ? 18.115 -7.738 3.138 1.00 95.00 85 LYS A O 1
ATOM 681 N N . GLU A 1 86 ? 17.445 -6.317 1.532 1.00 93.00 86 GLU A N 1
ATOM 682 C CA . GLU A 1 86 ? 18.145 -5.129 2.034 1.00 93.00 86 GLU A CA 1
ATOM 683 C C . GLU A 1 86 ? 17.293 -4.288 2.999 1.00 93.00 86 GLU A C 1
ATOM 685 O O . GLU A 1 86 ? 17.729 -3.229 3.445 1.00 93.00 86 GLU A O 1
ATOM 690 N N . HIS A 1 87 ? 16.081 -4.746 3.338 1.00 92.06 87 HIS A N 1
ATOM 691 C CA . HIS A 1 87 ? 15.159 -4.065 4.255 1.00 92.06 87 HIS A CA 1
ATOM 692 C C . HIS A 1 87 ? 14.828 -2.620 3.845 1.00 92.06 87 HIS A C 1
ATOM 694 O O . HIS A 1 87 ? 14.602 -1.747 4.684 1.00 92.06 87 HIS A O 1
ATOM 700 N N . ARG A 1 88 ? 14.771 -2.357 2.535 1.00 90.94 88 ARG A N 1
ATOM 701 C CA . ARG A 1 88 ? 14.398 -1.052 1.976 1.00 90.94 88 ARG A CA 1
ATOM 702 C C . ARG A 1 88 ? 12.881 -0.942 1.876 1.00 90.94 88 ARG A C 1
ATOM 704 O O . ARG A 1 88 ? 12.305 -1.067 0.797 1.00 90.94 88 ARG A O 1
ATOM 711 N N . TRP A 1 89 ? 12.218 -0.757 3.016 1.00 92.19 89 TRP A N 1
ATOM 712 C CA . TRP A 1 89 ? 10.763 -0.913 3.121 1.00 92.19 89 TRP A CA 1
ATOM 713 C C . TRP A 1 89 ? 9.954 0.045 2.238 1.00 92.19 89 TRP A C 1
ATOM 715 O O . TRP A 1 89 ? 8.905 -0.357 1.733 1.00 92.19 89 TRP A O 1
ATOM 725 N N . GLY A 1 90 ? 10.456 1.253 1.959 1.00 89.75 90 GLY A N 1
ATOM 726 C CA . GLY A 1 90 ? 9.783 2.191 1.057 1.00 89.75 90 GLY A CA 1
ATOM 727 C C . GLY A 1 90 ? 9.707 1.648 -0.368 1.00 89.75 90 GLY A C 1
ATOM 728 O O . GLY A 1 90 ? 8.633 1.609 -0.972 1.00 89.75 90 GLY A O 1
ATOM 729 N N . LEU A 1 91 ? 10.825 1.106 -0.857 1.00 91.62 91 LEU A N 1
ATOM 730 C CA . LEU A 1 91 ? 10.899 0.422 -2.148 1.00 91.62 91 LEU A CA 1
ATOM 731 C C . LEU A 1 91 ? 10.067 -0.866 -2.143 1.00 91.62 91 LEU A C 1
ATOM 733 O O . LEU A 1 91 ? 9.333 -1.122 -3.092 1.00 91.62 91 LEU A O 1
ATOM 737 N N . VAL A 1 92 ? 10.110 -1.656 -1.064 1.00 93.25 92 VAL A N 1
ATOM 738 C CA . VAL A 1 92 ? 9.288 -2.873 -0.933 1.00 93.25 92 VAL A CA 1
ATOM 739 C C . VAL A 1 92 ? 7.804 -2.546 -1.089 1.00 93.25 92 VAL A C 1
ATOM 741 O O . VAL A 1 92 ? 7.132 -3.190 -1.893 1.00 93.25 92 VAL A O 1
ATOM 744 N N . ARG A 1 93 ? 7.293 -1.530 -0.383 1.00 92.25 93 ARG A N 1
ATOM 745 C CA . ARG A 1 93 ? 5.882 -1.116 -0.460 1.00 92.25 93 ARG A CA 1
ATOM 746 C C . ARG A 1 93 ? 5.507 -0.625 -1.851 1.00 92.25 93 ARG A C 1
ATOM 748 O O . ARG A 1 93 ? 4.488 -1.062 -2.389 1.00 92.25 93 ARG A O 1
ATOM 755 N N . HIS A 1 94 ? 6.345 0.221 -2.448 1.00 90.94 94 HIS A N 1
ATOM 756 C CA . HIS A 1 94 ? 6.120 0.741 -3.794 1.00 90.94 94 HIS A CA 1
ATOM 757 C C . HIS A 1 94 ? 6.039 -0.389 -4.831 1.00 90.94 94 HIS A C 1
ATOM 759 O O . HIS A 1 94 ? 5.046 -0.531 -5.552 1.00 90.94 94 HIS A O 1
ATOM 765 N N . PHE A 1 95 ? 7.057 -1.252 -4.861 1.00 92.75 95 PHE A N 1
ATOM 766 C CA . PHE A 1 95 ? 7.158 -2.330 -5.838 1.00 92.75 95 PHE A CA 1
ATOM 767 C C . PHE A 1 95 ? 6.117 -3.430 -5.587 1.00 92.75 95 PHE A C 1
ATOM 769 O O . PHE A 1 95 ? 5.533 -3.952 -6.538 1.00 92.75 95 PHE A O 1
ATOM 776 N N . ALA A 1 96 ? 5.801 -3.751 -4.328 1.00 92.44 96 ALA A N 1
ATOM 777 C CA . ALA A 1 96 ? 4.695 -4.648 -3.997 1.00 92.44 96 ALA A CA 1
ATOM 778 C C . ALA A 1 96 ? 3.359 -4.106 -4.515 1.00 92.44 96 ALA A C 1
ATOM 780 O O . ALA A 1 96 ? 2.592 -4.838 -5.149 1.00 92.44 96 ALA A O 1
ATOM 781 N N . GLY A 1 97 ? 3.099 -2.819 -4.273 1.00 90.12 97 GLY A N 1
ATOM 782 C CA . GLY A 1 97 ? 1.905 -2.124 -4.728 1.00 90.12 97 GLY A CA 1
ATOM 783 C C . GLY A 1 97 ? 1.739 -2.215 -6.245 1.00 90.12 97 GLY A C 1
ATOM 784 O O . GLY A 1 97 ? 0.701 -2.699 -6.714 1.00 90.12 97 GLY A O 1
ATOM 785 N N . ALA A 1 98 ? 2.791 -1.848 -6.983 1.00 90.31 98 ALA A N 1
ATOM 786 C CA . ALA A 1 98 ? 2.849 -1.877 -8.445 1.00 90.31 98 ALA A CA 1
ATOM 787 C C . ALA A 1 98 ? 2.734 -3.294 -9.041 1.00 90.31 98 ALA A C 1
ATOM 789 O O . ALA A 1 98 ? 2.057 -3.485 -10.050 1.00 90.31 98 ALA A O 1
ATOM 790 N N . LEU A 1 99 ? 3.311 -4.313 -8.391 1.00 91.00 99 LEU A N 1
ATOM 791 C CA . LEU A 1 99 ? 3.160 -5.722 -8.787 1.00 91.00 99 LEU A CA 1
ATOM 792 C C . LEU A 1 99 ? 1.770 -6.298 -8.485 1.00 91.00 99 LEU A C 1
ATOM 794 O O . LEU A 1 99 ? 1.490 -7.443 -8.841 1.00 91.00 99 LEU A O 1
ATOM 798 N N . GLY A 1 100 ? 0.896 -5.545 -7.816 1.00 88.88 100 GLY A N 1
ATOM 799 C CA . GLY A 1 100 ? -0.416 -6.044 -7.421 1.00 88.88 100 GLY A CA 1
ATOM 800 C C . GLY A 1 100 ? -0.386 -6.955 -6.189 1.00 88.88 100 GLY A C 1
ATOM 801 O O . GLY A 1 100 ? -1.404 -7.583 -5.897 1.00 88.88 100 GLY A O 1
ATOM 802 N N . LYS A 1 101 ? 0.739 -7.035 -5.458 1.00 90.94 101 LYS A N 1
ATOM 803 C CA . LYS A 1 101 ? 0.838 -7.771 -4.184 1.00 90.94 101 LYS A CA 1
ATOM 804 C C . LYS A 1 101 ? 0.003 -7.063 -3.120 1.00 90.94 101 LYS A C 1
ATOM 806 O O . LYS A 1 101 ? -0.137 -5.843 -3.166 1.00 90.94 101 LYS A O 1
ATOM 811 N N . ARG A 1 102 ? -0.597 -7.802 -2.190 1.00 87.06 102 ARG A N 1
ATOM 812 C CA . ARG A 1 102 ? -1.525 -7.257 -1.185 1.00 87.06 102 ARG A CA 1
ATOM 813 C C . ARG A 1 102 ? -1.321 -7.951 0.153 1.00 87.06 102 ARG A C 1
ATOM 815 O O . ARG A 1 102 ? -0.784 -9.055 0.187 1.00 87.06 102 ARG A O 1
ATOM 822 N N . VAL A 1 103 ? -1.780 -7.299 1.217 1.00 90.94 103 VAL A N 1
ATOM 823 C CA . VAL A 1 103 ? -1.798 -7.883 2.559 1.00 90.94 103 VAL A CA 1
ATOM 824 C C . VAL A 1 103 ? -2.799 -9.038 2.583 1.00 90.94 103 VAL A C 1
ATOM 826 O O . VAL A 1 103 ? -3.941 -8.897 2.132 1.00 90.94 103 VAL A O 1
ATOM 829 N N . GLU A 1 104 ? -2.348 -10.192 3.067 1.00 90.06 104 GLU A N 1
ATOM 830 C CA . GLU A 1 104 ? -3.188 -11.378 3.219 1.00 90.06 104 GLU A CA 1
ATOM 831 C C . GLU A 1 104 ? -4.295 -11.126 4.247 1.00 90.06 104 GLU A C 1
ATOM 833 O O . GLU A 1 104 ? -4.127 -10.354 5.188 1.00 90.06 104 GLU A O 1
ATOM 838 N N . ASP A 1 105 ? -5.456 -11.748 4.043 1.00 93.75 105 ASP A N 1
ATOM 839 C CA . ASP A 1 105 ? -6.591 -11.680 4.970 1.00 93.75 105 ASP A CA 1
ATOM 840 C C . ASP A 1 105 ? -7.082 -10.267 5.342 1.00 93.75 105 ASP A C 1
ATOM 842 O O . ASP A 1 105 ? -7.815 -10.099 6.316 1.00 93.75 105 ASP A O 1
ATOM 846 N N . LEU A 1 106 ? -6.803 -9.244 4.525 1.00 95.94 106 LEU A N 1
ATOM 847 C CA . LEU A 1 106 ? -7.243 -7.869 4.788 1.00 95.94 106 LEU A CA 1
ATOM 848 C C . LEU A 1 106 ? -8.759 -7.762 5.046 1.00 95.94 106 LEU A C 1
ATOM 850 O O . LEU A 1 106 ? -9.191 -7.071 5.970 1.00 95.94 106 LEU A O 1
ATOM 854 N N . ALA A 1 107 ? -9.582 -8.467 4.262 1.00 96.81 107 ALA A N 1
ATOM 855 C CA . ALA A 1 107 ? -11.031 -8.505 4.477 1.00 96.81 107 ALA A CA 1
ATOM 856 C C . ALA A 1 107 ? -11.416 -9.080 5.849 1.00 96.81 107 ALA A C 1
ATOM 858 O O . ALA A 1 107 ? -12.365 -8.600 6.479 1.00 96.81 107 ALA A O 1
ATOM 859 N N . LYS A 1 108 ? -10.662 -10.070 6.338 1.00 96.56 108 LYS A N 1
ATOM 860 C CA . LYS A 1 108 ? -10.824 -10.611 7.686 1.00 96.56 108 LYS A CA 1
ATOM 861 C C . LYS A 1 108 ? -10.408 -9.572 8.728 1.00 96.56 108 LYS A C 1
ATOM 863 O O . LYS A 1 108 ? -11.199 -9.307 9.623 1.00 96.56 108 LYS A O 1
ATOM 868 N N . CYS A 1 109 ? -9.254 -8.919 8.572 1.00 97.25 109 CYS A N 1
ATOM 869 C CA . CYS A 1 109 ? -8.794 -7.864 9.483 1.00 97.25 109 CYS A CA 1
ATOM 870 C C . CYS A 1 109 ? -9.833 -6.742 9.643 1.00 97.25 109 CYS A C 1
ATOM 872 O O . CYS A 1 109 ? -10.173 -6.354 10.759 1.00 97.25 109 CYS A O 1
ATOM 874 N N . VAL A 1 110 ? -10.402 -6.256 8.534 1.00 97.62 110 VAL A N 1
ATOM 875 C CA . VAL A 1 110 ? -11.478 -5.250 8.566 1.00 97.62 110 VAL A CA 1
ATOM 876 C C . VAL A 1 110 ? -12.723 -5.789 9.273 1.00 97.62 110 VAL A C 1
ATOM 878 O O . VAL A 1 110 ? -13.351 -5.072 10.049 1.00 97.62 110 VAL A O 1
ATOM 881 N N . THR A 1 111 ? -13.082 -7.050 9.032 1.00 97.00 111 THR A N 1
ATOM 882 C CA . THR A 1 111 ? -14.227 -7.688 9.696 1.00 97.00 111 THR A CA 1
ATOM 883 C C . THR A 1 111 ? -14.015 -7.788 11.206 1.00 97.00 111 THR A C 1
ATOM 885 O O . THR A 1 111 ? -14.927 -7.447 11.958 1.00 97.00 111 THR A O 1
ATOM 888 N N . ASP A 1 112 ? -12.819 -8.175 11.653 1.00 96.06 112 ASP A N 1
ATOM 889 C CA . ASP A 1 112 ? -12.466 -8.275 13.072 1.00 96.06 112 ASP A CA 1
ATOM 890 C C . ASP A 1 112 ? -12.638 -6.912 13.775 1.00 96.06 112 ASP A C 1
ATOM 892 O O . ASP A 1 112 ? -13.278 -6.824 14.825 1.00 96.06 112 ASP A O 1
ATOM 896 N N . LEU A 1 113 ? -12.176 -5.822 13.147 1.00 97.19 113 LEU A N 1
ATOM 897 C CA . LEU A 1 113 ? -12.365 -4.455 13.653 1.00 97.19 113 LEU A CA 1
ATOM 898 C C . LEU A 1 113 ? -13.852 -4.073 13.772 1.00 97.19 113 LEU A C 1
ATOM 900 O O . LEU A 1 113 ? -14.283 -3.528 14.793 1.00 97.19 113 LEU A O 1
ATOM 904 N N . LEU A 1 114 ? -14.652 -4.383 12.749 1.00 97.06 114 LEU A N 1
ATOM 905 C CA . LEU A 1 114 ? -16.081 -4.060 12.720 1.00 97.06 114 LEU A CA 1
ATOM 906 C C . LEU A 1 114 ? -16.885 -4.850 13.762 1.00 97.06 114 LEU A C 1
ATOM 908 O O . LEU A 1 114 ? -17.786 -4.288 14.387 1.00 97.06 114 LEU A O 1
ATOM 912 N N . VAL A 1 115 ? -16.559 -6.128 13.988 1.00 95.75 115 VAL A N 1
ATOM 913 C CA . VAL A 1 115 ? -17.199 -6.965 15.022 1.00 95.75 115 VAL A CA 1
ATOM 914 C C . VAL A 1 115 ? -16.967 -6.378 16.414 1.00 95.75 115 VAL A C 1
ATOM 916 O O . VAL A 1 115 ? -17.905 -6.295 17.210 1.00 95.75 115 VAL A O 1
ATOM 919 N N . CYS A 1 116 ? -15.768 -5.849 16.667 1.00 94.56 116 CYS A N 1
ATOM 920 C CA . CYS A 1 116 ? -15.431 -5.087 17.872 1.00 94.56 116 CYS A CA 1
ATOM 921 C C . CYS A 1 116 ? -16.069 -3.682 17.931 1.00 94.56 116 CYS A C 1
ATOM 923 O O . CYS A 1 116 ? -15.668 -2.852 18.752 1.00 94.56 116 CYS A O 1
ATOM 925 N N . GLN A 1 117 ? -17.063 -3.405 17.079 1.00 94.81 117 GLN A N 1
ATOM 926 C CA . GLN A 1 117 ? -17.796 -2.142 16.988 1.00 94.81 117 GLN A CA 1
ATOM 927 C C . GLN A 1 117 ? -16.896 -0.942 16.657 1.00 94.81 117 GLN A C 1
ATOM 929 O O . GLN A 1 117 ? -17.184 0.185 17.066 1.00 94.81 117 GLN A O 1
ATOM 934 N N . LYS A 1 118 ? -15.800 -1.164 15.916 1.00 96.25 118 LYS A N 1
ATOM 935 C CA . LYS A 1 118 ? -14.923 -0.092 15.433 1.00 96.25 118 LYS A CA 1
ATOM 936 C C . LYS A 1 118 ? -15.197 0.192 13.968 1.00 96.25 118 LYS A C 1
ATOM 938 O O . LYS A 1 118 ? -15.012 -0.663 13.110 1.00 96.25 118 LYS A O 1
ATOM 943 N N . GLN A 1 119 ? -15.608 1.419 13.668 1.00 96.56 119 GLN A N 1
ATOM 944 C CA . GLN A 1 119 ? -15.659 1.904 12.289 1.00 96.56 119 GLN A CA 1
ATOM 945 C C . GLN A 1 119 ? -14.241 2.188 11.791 1.00 96.56 119 GLN A C 1
ATOM 947 O O . GLN A 1 119 ? -13.419 2.680 12.560 1.00 96.56 119 GLN A O 1
ATOM 952 N N . VAL A 1 120 ? -13.961 1.955 10.511 1.00 97.38 120 VAL A N 1
ATOM 953 C CA . VAL A 1 120 ? -12.637 2.214 9.923 1.00 97.38 120 VAL A CA 1
ATOM 954 C C . VAL A 1 120 ? -12.771 3.282 8.844 1.00 97.38 120 VAL A C 1
ATOM 956 O O . VAL A 1 120 ? -13.706 3.228 8.049 1.00 97.38 120 VAL A O 1
ATOM 959 N N . THR A 1 121 ? -11.868 4.261 8.800 1.00 96.69 121 THR A N 1
ATOM 960 C CA . THR A 1 121 ? -11.744 5.169 7.648 1.00 96.69 121 THR A CA 1
ATOM 961 C C . THR A 1 121 ? -10.371 5.063 7.004 1.00 96.69 121 THR A C 1
ATOM 963 O O . THR A 1 121 ? -9.363 4.895 7.692 1.00 96.69 121 THR A O 1
ATOM 966 N N . VAL A 1 122 ? -10.347 5.168 5.677 1.00 96.19 122 VAL A N 1
ATOM 967 C CA . VAL A 1 122 ? -9.139 5.195 4.838 1.00 96.19 122 VAL A CA 1
ATOM 968 C C . VAL A 1 122 ? -9.100 6.507 4.056 1.00 96.19 122 VAL A C 1
ATOM 970 O O . VAL A 1 122 ? -10.148 7.103 3.826 1.00 96.19 122 VAL A O 1
ATOM 973 N N . GLY A 1 123 ? -7.918 6.975 3.660 1.00 91.81 123 GLY A N 1
ATOM 974 C CA . GLY A 1 123 ? -7.736 8.295 3.042 1.00 91.81 123 GLY A CA 1
ATOM 975 C C . GLY A 1 123 ? -7.522 9.426 4.050 1.00 91.81 123 GLY A C 1
ATOM 976 O O . GLY A 1 123 ? -7.711 9.254 5.256 1.00 91.81 123 GLY A O 1
ATOM 977 N N . ILE A 1 124 ? -7.114 10.593 3.545 1.00 85.75 124 ILE A N 1
ATOM 978 C CA . ILE A 1 124 ? -6.765 11.768 4.357 1.00 85.75 124 ILE A CA 1
ATOM 979 C C . ILE A 1 124 ? -7.934 12.778 4.353 1.00 85.75 124 ILE A C 1
ATOM 981 O O . ILE A 1 124 ? -8.413 13.170 3.287 1.00 85.75 124 ILE A O 1
ATOM 985 N N . PRO A 1 125 ? -8.439 13.221 5.517 1.00 82.75 125 PRO A N 1
ATOM 986 C CA . PRO A 1 125 ? -9.466 14.262 5.596 1.00 82.75 125 PRO A CA 1
ATOM 987 C C . PRO A 1 125 ? -8.953 15.644 5.139 1.00 82.75 125 PRO A C 1
ATOM 989 O O . PRO A 1 125 ? -7.771 15.937 5.272 1.00 82.75 125 PRO A O 1
ATOM 992 N N . PRO A 1 126 ? -9.823 16.564 4.677 1.00 74.50 126 PRO A N 1
ATOM 993 C CA . PRO A 1 126 ? -11.268 16.421 4.495 1.00 74.50 126 PRO A CA 1
ATOM 994 C C . PRO A 1 126 ? -11.668 15.857 3.119 1.00 74.50 126 PRO A C 1
ATOM 996 O O . PRO A 1 126 ? -12.856 15.670 2.868 1.00 74.50 126 PRO A O 1
ATOM 999 N N . HIS A 1 127 ? -10.715 15.611 2.215 1.00 75.19 127 HIS A N 1
ATOM 1000 C CA . HIS A 1 127 ? -10.987 15.203 0.836 1.00 75.19 127 HIS A CA 1
ATOM 1001 C C . HIS A 1 127 ? -10.383 13.829 0.547 1.00 75.19 127 HIS A C 1
ATOM 1003 O O . HIS A 1 127 ? -9.168 13.700 0.486 1.00 75.19 127 HIS A O 1
ATOM 1009 N N . GLY A 1 128 ? -11.231 12.831 0.291 1.00 81.69 128 GLY A N 1
ATOM 1010 C CA . GLY A 1 128 ? -10.793 11.463 -0.017 1.00 81.69 128 GLY A CA 1
ATOM 1011 C C . GLY A 1 128 ? -10.882 10.492 1.160 1.00 81.69 128 GLY A C 1
ATOM 1012 O O . GLY A 1 128 ? -10.614 9.311 0.973 1.00 81.69 128 GLY A O 1
ATOM 1013 N N . GLU A 1 129 ? -11.310 10.947 2.344 1.00 93.06 129 GLU A N 1
ATOM 1014 C CA . GLU A 1 129 ? -11.641 10.036 3.442 1.00 93.06 129 GLU A CA 1
ATOM 1015 C C . GLU A 1 129 ? -12.890 9.208 3.099 1.00 93.06 129 GLU A C 1
ATOM 1017 O O . GLU A 1 129 ? -13.972 9.748 2.863 1.00 93.06 129 GLU A O 1
ATOM 1022 N N . GLN A 1 130 ? -12.735 7.888 3.115 1.00 94.62 130 GLN A N 1
ATOM 1023 C CA . GLN A 1 130 ? -13.779 6.906 2.859 1.00 94.62 130 GLN A CA 1
ATOM 1024 C C . GLN A 1 130 ? -14.073 6.113 4.131 1.00 94.62 130 GLN A C 1
ATOM 1026 O O . GLN A 1 130 ? -13.161 5.652 4.820 1.00 94.62 130 GLN A O 1
ATOM 1031 N N . LEU A 1 131 ? -15.358 5.945 4.449 1.00 95.31 131 LEU A N 1
ATOM 1032 C CA . LEU A 1 131 ? -15.819 5.266 5.659 1.00 95.31 131 LEU A CA 1
ATOM 1033 C C . LEU A 1 131 ? -16.244 3.824 5.366 1.00 95.31 131 LEU A C 1
ATOM 1035 O O . LEU A 1 131 ? -17.124 3.574 4.546 1.00 95.31 131 LEU A O 1
ATOM 1039 N N . ILE A 1 132 ? -15.683 2.890 6.129 1.00 97.12 132 ILE A N 1
ATOM 1040 C CA . ILE A 1 132 ? -16.000 1.465 6.111 1.00 97.12 132 ILE A CA 1
ATOM 1041 C C . ILE A 1 132 ? -16.776 1.133 7.391 1.00 97.12 132 ILE A C 1
ATOM 1043 O O . ILE A 1 132 ? -16.246 1.176 8.503 1.00 97.12 13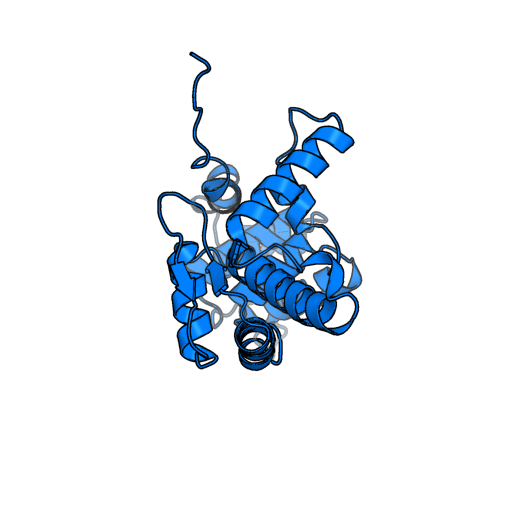2 ILE A O 1
ATOM 1047 N N . THR A 1 133 ? -18.062 0.821 7.229 1.00 96.06 133 THR A N 1
ATOM 1048 C CA . THR A 1 133 ? -18.993 0.472 8.324 1.00 96.06 133 THR A CA 1
ATOM 1049 C C . THR A 1 133 ? -19.592 -0.926 8.200 1.00 96.06 133 THR A C 1
ATOM 1051 O O . THR A 1 133 ? -20.318 -1.365 9.088 1.00 96.06 133 THR A O 1
ATOM 1054 N N . ARG A 1 134 ? -19.298 -1.633 7.107 1.00 96.56 134 ARG A N 1
ATOM 1055 C CA . ARG A 1 134 ? -19.740 -3.003 6.845 1.00 96.56 134 ARG A CA 1
ATOM 1056 C C . ARG A 1 134 ? -18.563 -3.827 6.330 1.00 96.56 134 ARG A C 1
ATOM 1058 O O . ARG A 1 134 ? -17.662 -3.239 5.728 1.00 96.56 134 ARG A O 1
ATOM 1065 N N . PRO A 1 135 ? -18.575 -5.156 6.511 1.00 95.88 135 PRO A N 1
ATOM 1066 C CA . PRO A 1 135 ? -17.613 -6.024 5.856 1.00 95.88 135 PRO A CA 1
ATOM 1067 C C . PRO A 1 135 ? -17.651 -5.816 4.338 1.00 95.88 135 PRO A C 1
ATOM 1069 O O . PRO A 1 135 ? -18.723 -5.693 3.732 1.00 95.88 135 PRO A O 1
ATOM 1072 N N . LEU A 1 136 ? -16.465 -5.752 3.746 1.00 96.75 136 LEU A N 1
ATOM 1073 C CA . LEU A 1 136 ? -16.240 -5.558 2.319 1.00 96.75 136 LEU A CA 1
ATOM 1074 C C . LEU A 1 136 ? -15.422 -6.737 1.789 1.00 96.75 136 LEU A C 1
ATOM 1076 O O . LEU A 1 136 ? -14.571 -7.285 2.490 1.00 96.75 136 LEU A O 1
ATOM 1080 N N . SER A 1 137 ? -15.666 -7.121 0.540 1.00 95.38 137 SER A N 1
ATOM 1081 C CA . SER A 1 137 ? -14.820 -8.087 -0.160 1.00 95.38 137 SER A CA 1
ATOM 1082 C C . SER A 1 137 ? -13.412 -7.525 -0.405 1.00 95.38 137 SER A C 1
ATOM 1084 O O . SER A 1 137 ? -13.210 -6.312 -0.457 1.00 95.38 137 SER A O 1
ATOM 1086 N N . ASN A 1 138 ? -12.428 -8.398 -0.652 1.00 92.75 138 ASN A N 1
ATOM 1087 C CA . ASN A 1 138 ? -11.063 -7.976 -1.011 1.00 92.75 138 ASN A CA 1
ATOM 1088 C C . ASN A 1 138 ? -11.020 -7.058 -2.247 1.00 92.75 138 ASN A C 1
ATOM 1090 O O . ASN A 1 138 ? -10.122 -6.227 -2.370 1.00 92.75 138 ASN A O 1
ATOM 1094 N N . LYS A 1 139 ? -11.979 -7.206 -3.172 1.00 93.00 139 LYS A N 1
ATOM 1095 C CA . LYS A 1 139 ? -12.099 -6.325 -4.337 1.00 93.00 139 LYS A CA 1
ATOM 1096 C C . LYS A 1 139 ? -12.613 -4.942 -3.932 1.00 93.00 139 LYS A C 1
ATOM 1098 O O . LYS A 1 139 ? -11.962 -3.957 -4.242 1.00 93.00 139 LYS A O 1
ATOM 1103 N N . GLU A 1 140 ? -13.715 -4.874 -3.184 1.00 95.56 140 GLU A N 1
ATOM 1104 C CA . GLU A 1 140 ? -14.257 -3.598 -2.691 1.00 95.56 140 GLU A CA 1
ATOM 1105 C C . GLU A 1 140 ? -13.238 -2.838 -1.828 1.00 95.56 140 GLU A C 1
ATOM 1107 O O . GLU A 1 140 ? -13.108 -1.625 -1.963 1.00 95.56 140 GLU A O 1
ATOM 1112 N N . LEU A 1 141 ? -12.482 -3.542 -0.974 1.00 95.44 141 LEU A N 1
ATOM 1113 C CA . LEU A 1 141 ? -11.419 -2.939 -0.161 1.00 95.44 141 LEU A CA 1
ATOM 1114 C C . LEU A 1 141 ? -10.283 -2.375 -1.009 1.00 95.44 141 LEU A C 1
ATOM 1116 O O . LEU A 1 141 ? -9.738 -1.320 -0.701 1.00 95.44 141 LEU A O 1
ATOM 1120 N N . ARG A 1 142 ? -9.924 -3.064 -2.088 1.00 91.00 142 ARG A N 1
ATOM 1121 C CA . ARG A 1 142 ? -8.904 -2.578 -3.012 1.00 91.00 142 ARG A CA 1
ATOM 1122 C C . ARG A 1 142 ? -9.347 -1.294 -3.692 1.00 91.00 142 ARG A C 1
ATOM 1124 O O . ARG A 1 142 ? -8.572 -0.345 -3.728 1.00 91.00 142 ARG A O 1
ATOM 1131 N N . ASP A 1 143 ? -10.570 -1.286 -4.205 1.00 92.31 143 ASP A N 1
ATOM 1132 C CA . ASP A 1 143 ? -11.111 -0.154 -4.948 1.00 92.31 143 ASP A CA 1
ATOM 1133 C C . ASP A 1 143 ? -11.238 1.062 -4.012 1.00 92.31 143 ASP A C 1
ATOM 1135 O O . ASP A 1 143 ? -10.676 2.116 -4.298 1.00 92.31 143 ASP A O 1
ATOM 1139 N N . ILE A 1 144 ? -11.824 0.892 -2.817 1.00 95.19 144 ILE A N 1
ATOM 1140 C CA . ILE A 1 144 ? -12.010 1.998 -1.863 1.00 95.19 144 ILE A CA 1
ATOM 1141 C C . ILE A 1 144 ? -10.685 2.575 -1.342 1.00 95.19 144 ILE A C 1
ATOM 1143 O O . ILE A 1 144 ? -10.575 3.789 -1.178 1.00 95.19 144 ILE A O 1
ATOM 1147 N N . ILE A 1 145 ? -9.672 1.734 -1.092 1.00 94.06 145 ILE A N 1
ATOM 1148 C CA . ILE A 1 145 ? -8.352 2.193 -0.638 1.00 94.06 145 ILE A CA 1
ATOM 1149 C C . ILE A 1 145 ? -7.621 2.891 -1.788 1.00 94.06 145 ILE A C 1
ATOM 1151 O O . ILE A 1 145 ? -7.084 3.978 -1.596 1.00 94.06 145 ILE A O 1
ATOM 1155 N N . SER A 1 146 ? -7.623 2.309 -2.989 1.00 91.00 146 SER A N 1
ATOM 1156 C CA . SER A 1 146 ? -6.985 2.916 -4.163 1.00 91.00 146 SER A CA 1
ATOM 1157 C C . SER A 1 146 ? -7.599 4.280 -4.494 1.00 91.00 146 SER A C 1
ATOM 1159 O O . SER A 1 146 ? -6.868 5.240 -4.743 1.00 91.00 146 SER A O 1
ATOM 1161 N N . ASP A 1 147 ? -8.927 4.390 -4.438 1.00 91.62 147 ASP A N 1
ATOM 1162 C CA . ASP A 1 147 ? -9.653 5.635 -4.697 1.00 91.62 147 ASP A CA 1
ATOM 1163 C C . ASP A 1 147 ? -9.365 6.698 -3.628 1.00 91.62 147 ASP A C 1
ATOM 1165 O O . ASP A 1 147 ? -9.182 7.875 -3.954 1.00 91.62 147 ASP A O 1
ATOM 1169 N N . ALA A 1 148 ? -9.259 6.292 -2.358 1.00 92.19 148 ALA A N 1
ATOM 1170 C CA . ALA A 1 148 ? -8.947 7.188 -1.245 1.00 92.19 148 ALA A CA 1
ATOM 1171 C C . ALA A 1 148 ? -7.577 7.879 -1.392 1.00 92.19 148 ALA A C 1
ATOM 1173 O O . ALA A 1 148 ? -7.418 9.021 -0.956 1.00 92.19 148 ALA A O 1
ATOM 1174 N N . TYR A 1 149 ? -6.616 7.223 -2.053 1.00 89.31 149 TYR A N 1
AT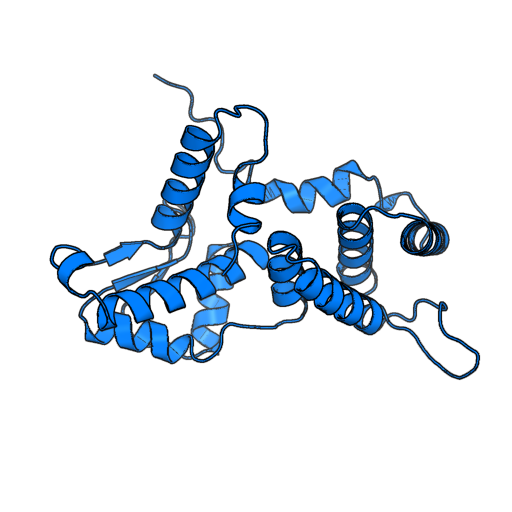OM 1175 C CA . TYR A 1 149 ? -5.266 7.746 -2.306 1.00 89.31 149 TYR A CA 1
ATOM 1176 C C . TYR A 1 149 ? -4.994 8.073 -3.782 1.00 89.31 149 TYR A C 1
ATOM 1178 O O . TYR A 1 149 ? -3.843 8.240 -4.174 1.00 89.31 149 TYR A O 1
ATOM 1186 N N . ARG A 1 150 ? -6.038 8.190 -4.618 1.00 87.25 150 ARG A N 1
ATOM 1187 C CA . ARG A 1 150 ? -5.931 8.560 -6.047 1.00 87.25 150 ARG A CA 1
ATOM 1188 C C . ARG A 1 150 ? -4.935 7.701 -6.841 1.00 87.25 150 ARG A C 1
ATOM 1190 O O . ARG A 1 150 ? -4.274 8.194 -7.751 1.00 87.25 150 ARG A O 1
ATOM 1197 N N . GLY A 1 151 ? -4.841 6.419 -6.500 1.00 80.88 151 GLY A N 1
ATOM 1198 C CA . GLY A 1 151 ? -3.961 5.468 -7.172 1.00 80.88 151 GLY A CA 1
ATOM 1199 C C . GLY A 1 151 ? -2.530 5.397 -6.635 1.00 80.88 151 GLY A C 1
ATOM 1200 O O . GLY A 1 151 ? -1.764 4.591 -7.165 1.00 80.88 151 GLY A O 1
ATOM 1201 N N . ASP A 1 152 ? -2.169 6.141 -5.583 1.00 87.25 152 ASP A N 1
ATOM 1202 C CA . ASP A 1 152 ? -0.886 5.958 -4.894 1.00 87.25 152 ASP A CA 1
ATOM 1203 C C . ASP A 1 152 ? -0.827 4.566 -4.240 1.00 87.25 152 ASP A C 1
ATOM 1205 O O . ASP A 1 152 ? -1.463 4.286 -3.217 1.00 87.25 152 ASP A O 1
ATOM 1209 N N . GLN A 1 153 ? -0.070 3.667 -4.873 1.00 86.25 153 GLN A N 1
ATOM 1210 C CA . GLN A 1 153 ? 0.032 2.274 -4.448 1.00 86.25 153 GLN A CA 1
ATOM 1211 C C . GLN A 1 153 ? 0.855 2.108 -3.165 1.00 86.25 153 GLN A C 1
ATOM 1213 O O . GLN A 1 153 ? 0.603 1.158 -2.421 1.00 86.25 153 GLN A O 1
ATOM 1218 N N . SER A 1 154 ? 1.796 3.015 -2.884 1.00 88.62 154 SER A N 1
ATOM 1219 C CA . SER A 1 154 ? 2.602 2.978 -1.664 1.00 88.62 154 SER A CA 1
ATOM 1220 C C . SER A 1 154 ? 1.720 3.307 -0.461 1.00 88.62 154 SER A C 1
ATOM 1222 O O . SER A 1 154 ? 1.641 2.515 0.480 1.00 88.62 154 SER A O 1
ATOM 1224 N N . MET A 1 155 ? 0.969 4.413 -0.523 1.00 88.94 155 MET A N 1
ATOM 1225 C CA . MET A 1 155 ? 0.011 4.799 0.526 1.00 88.94 155 MET A CA 1
ATOM 1226 C C . MET A 1 155 ? -1.080 3.741 0.717 1.00 88.94 155 MET A C 1
ATOM 1228 O O . MET A 1 155 ? -1.446 3.405 1.848 1.00 88.94 155 MET A O 1
ATOM 1232 N N . ALA A 1 156 ? -1.575 3.170 -0.385 1.00 91.50 156 ALA A N 1
ATOM 1233 C CA . ALA A 1 156 ? -2.536 2.077 -0.335 1.00 91.50 156 ALA A CA 1
ATOM 1234 C C . ALA A 1 156 ? -1.965 0.826 0.353 1.00 91.50 156 ALA A C 1
ATOM 1236 O O . ALA A 1 156 ? -2.706 0.147 1.063 1.00 91.50 156 ALA A O 1
ATOM 1237 N N . MET A 1 157 ? -0.681 0.504 0.161 1.00 92.19 157 MET A N 1
ATOM 1238 C CA . MET A 1 157 ? -0.024 -0.615 0.842 1.00 92.19 157 MET A CA 1
ATOM 1239 C C . MET A 1 157 ? 0.109 -0.349 2.343 1.00 92.19 157 MET A C 1
ATOM 1241 O O . MET A 1 157 ? -0.363 -1.151 3.145 1.00 92.19 157 MET A O 1
ATOM 1245 N N . LEU A 1 158 ? 0.653 0.810 2.721 1.00 93.00 158 LEU A N 1
ATOM 1246 C CA . LEU A 1 158 ? 0.821 1.188 4.127 1.00 93.00 158 LEU A CA 1
ATOM 1247 C C . LEU A 1 158 ? -0.521 1.209 4.877 1.00 93.00 158 LEU A C 1
ATOM 1249 O O . LEU A 1 158 ? -0.623 0.736 6.006 1.00 93.00 158 LEU A O 1
ATOM 1253 N N . THR A 1 159 ? -1.585 1.679 4.224 1.00 94.44 159 THR A N 1
ATOM 1254 C CA . THR A 1 159 ? -2.943 1.646 4.788 1.00 94.44 159 THR A CA 1
ATOM 1255 C C . THR A 1 159 ? -3.412 0.218 5.069 1.00 94.44 159 THR A C 1
ATOM 1257 O O . THR A 1 159 ? -4.018 -0.032 6.110 1.00 94.44 159 THR A O 1
ATOM 1260 N N . GLN A 1 160 ? -3.146 -0.727 4.163 1.00 95.12 160 GLN A N 1
ATOM 1261 C CA . GLN A 1 160 ? -3.513 -2.133 4.359 1.00 95.12 160 GLN A CA 1
ATOM 1262 C C . GLN A 1 160 ? -2.736 -2.760 5.520 1.00 95.12 160 GLN A C 1
ATOM 1264 O O . GLN A 1 160 ? -3.335 -3.449 6.344 1.00 95.12 160 GLN A O 1
ATOM 1269 N N . GLU A 1 161 ? -1.434 -2.486 5.612 1.00 94.94 161 GLU A N 1
ATOM 1270 C CA . GLU A 1 161 ? -0.581 -2.947 6.713 1.00 94.94 161 GLU A CA 1
ATOM 1271 C C . GLU A 1 161 ? -1.088 -2.419 8.059 1.00 94.94 161 GLU A C 1
ATOM 1273 O O . GLU A 1 161 ? -1.327 -3.192 8.984 1.00 94.94 161 GLU A O 1
ATOM 1278 N N . LEU A 1 162 ? -1.368 -1.115 8.155 1.00 95.50 162 LEU A N 1
ATOM 1279 C CA . LEU A 1 162 ? -1.897 -0.510 9.378 1.00 95.50 162 LEU A CA 1
ATOM 1280 C C . LEU A 1 162 ? -3.253 -1.083 9.784 1.00 95.50 162 LEU A C 1
ATOM 1282 O O . LEU A 1 162 ? -3.489 -1.297 10.970 1.00 95.50 162 LEU A O 1
ATOM 1286 N N . ILE A 1 163 ? -4.140 -1.372 8.831 1.00 96.69 163 ILE A N 1
ATOM 1287 C CA . ILE A 1 163 ? -5.404 -2.057 9.130 1.00 96.69 163 ILE A CA 1
ATOM 1288 C C . ILE A 1 163 ? -5.141 -3.442 9.735 1.00 96.69 163 ILE A C 1
ATOM 1290 O O . ILE A 1 163 ? -5.792 -3.801 10.717 1.00 96.69 163 ILE A O 1
ATOM 1294 N N . ALA A 1 164 ? -4.191 -4.205 9.190 1.00 96.06 164 ALA A N 1
ATOM 1295 C CA . ALA A 1 164 ? -3.827 -5.515 9.724 1.00 96.06 164 ALA A CA 1
ATOM 1296 C C . ALA A 1 164 ? -3.218 -5.420 11.136 1.00 96.06 164 ALA A C 1
ATOM 1298 O O . ALA A 1 164 ? -3.588 -6.202 12.020 1.00 96.06 164 ALA A O 1
ATOM 1299 N N . TYR A 1 165 ? -2.374 -4.416 11.399 1.00 95.62 165 TYR A N 1
ATOM 1300 C CA . TYR A 1 165 ? -1.843 -4.164 12.743 1.00 95.62 165 TYR A CA 1
ATOM 1301 C C . TYR A 1 165 ? -2.925 -3.768 13.732 1.00 95.62 165 TYR A C 1
ATOM 1303 O O . TYR A 1 165 ? -2.997 -4.335 14.817 1.00 95.62 165 TYR A O 1
ATOM 1311 N N . LEU A 1 166 ? -3.814 -2.849 13.357 1.00 96.00 166 LEU A N 1
ATOM 1312 C CA . LEU A 1 166 ? -4.938 -2.448 14.203 1.00 96.00 166 LEU A CA 1
ATOM 1313 C C . LEU A 1 166 ? -5.851 -3.639 14.520 1.00 96.00 166 LEU A C 1
ATOM 1315 O O . LEU A 1 166 ? -6.303 -3.779 15.656 1.00 96.00 166 LEU A O 1
ATOM 1319 N N . ALA A 1 167 ? -6.098 -4.514 13.542 1.00 96.12 167 ALA A N 1
ATOM 1320 C CA . ALA A 1 167 ? -6.882 -5.731 13.737 1.00 96.12 167 ALA A CA 1
ATOM 1321 C C . ALA A 1 167 ? -6.197 -6.734 14.678 1.00 96.12 167 ALA A C 1
ATOM 1323 O O . ALA A 1 167 ? -6.878 -7.428 15.429 1.00 96.12 167 ALA A O 1
ATOM 1324 N N . THR A 1 168 ? -4.865 -6.789 14.675 1.00 95.06 168 THR A N 1
ATOM 1325 C CA . THR A 1 168 ? -4.103 -7.585 15.647 1.00 95.06 168 THR A CA 1
ATOM 1326 C C . THR A 1 168 ? -4.175 -6.952 17.037 1.00 95.06 168 THR A C 1
ATOM 1328 O O . THR A 1 168 ? -4.548 -7.621 17.998 1.00 95.06 168 THR A O 1
ATOM 1331 N N . PHE A 1 169 ? -3.920 -5.645 17.146 1.00 95.25 169 PHE A N 1
ATOM 1332 C CA . PHE A 1 169 ? -3.908 -4.934 18.424 1.00 95.25 169 PHE A CA 1
ATOM 1333 C C . PHE A 1 169 ? -5.254 -4.942 19.135 1.00 95.25 169 PHE A C 1
ATOM 1335 O O . PHE A 1 169 ? -5.293 -5.013 20.359 1.00 95.25 169 PHE A O 1
ATOM 1342 N N . ILE A 1 170 ? -6.375 -4.893 18.412 1.00 94.38 170 ILE A N 1
ATOM 1343 C CA . ILE A 1 170 ? -7.680 -4.965 19.076 1.00 94.38 170 ILE A CA 1
ATOM 1344 C C . ILE A 1 170 ? -7.931 -6.336 19.718 1.00 94.38 170 ILE A C 1
ATOM 1346 O O . ILE A 1 170 ? -8.694 -6.427 20.678 1.00 94.38 170 ILE A O 1
ATOM 1350 N N . GLN A 1 171 ? -7.297 -7.393 19.196 1.00 91.62 171 GLN A N 1
ATOM 1351 C CA . GLN A 1 171 ? -7.397 -8.751 19.729 1.00 91.62 171 GLN A CA 1
ATOM 1352 C C . GLN A 1 171 ? -6.443 -8.960 20.906 1.00 91.62 171 GLN A C 1
ATOM 1354 O O . GLN A 1 171 ? -6.831 -9.592 21.887 1.00 91.62 171 GLN A O 1
ATOM 1359 N N . THR A 1 172 ? -5.218 -8.431 20.825 1.00 95.25 172 THR A N 1
ATOM 1360 C CA . THR A 1 172 ? -4.200 -8.605 21.872 1.00 95.25 172 THR A CA 1
ATOM 1361 C C . THR A 1 172 ? -4.374 -7.627 23.032 1.00 95.25 172 THR A C 1
ATOM 1363 O O . THR A 1 172 ? -4.265 -8.029 24.187 1.00 95.25 172 THR A O 1
ATOM 1366 N N . ASP A 1 173 ? -4.711 -6.369 22.740 1.00 94.62 173 ASP A N 1
ATOM 1367 C CA . ASP A 1 173 ? -4.719 -5.252 23.690 1.00 94.62 173 ASP A CA 1
ATOM 1368 C C . ASP A 1 173 ? -5.997 -4.390 23.562 1.00 94.62 173 ASP A C 1
ATOM 1370 O O . ASP A 1 173 ? -5.938 -3.180 23.309 1.00 94.62 173 ASP A O 1
ATOM 1374 N N . PRO A 1 174 ? -7.197 -4.964 23.780 1.00 90.56 174 PRO A N 1
ATOM 1375 C CA . PRO A 1 174 ? -8.476 -4.279 23.554 1.00 90.56 174 PRO A CA 1
ATOM 1376 C C . PRO A 1 174 ? -8.666 -3.004 24.394 1.00 90.56 174 PRO A C 1
ATOM 1378 O O . PRO A 1 174 ? -9.424 -2.112 24.004 1.00 90.56 174 PRO A O 1
ATOM 1381 N N . HIS A 1 175 ? -7.976 -2.885 25.535 1.00 92.62 175 HIS A N 1
ATOM 1382 C CA . HIS A 1 175 ? -8.045 -1.701 26.396 1.00 92.62 175 HIS A CA 1
ATOM 1383 C C . HIS A 1 175 ? -7.530 -0.432 25.692 1.00 92.62 175 HIS A C 1
ATOM 1385 O O . HIS A 1 175 ? -8.018 0.659 25.986 1.00 92.62 175 HIS A O 1
ATOM 1391 N N . LEU A 1 176 ? -6.613 -0.552 24.721 1.00 91.31 176 LEU A N 1
ATOM 1392 C CA . LEU A 1 176 ? -6.122 0.591 23.937 1.00 91.31 176 LEU A CA 1
ATOM 1393 C C . LEU A 1 176 ? -7.238 1.278 23.133 1.00 91.31 176 LEU A C 1
ATOM 1395 O O . LEU A 1 176 ? -7.115 2.446 22.775 1.00 91.31 176 LEU A O 1
ATOM 1399 N N . PHE A 1 177 ? -8.347 0.575 22.884 1.00 93.12 177 PHE A N 1
ATOM 1400 C CA . PHE A 1 177 ? -9.427 1.027 22.011 1.00 93.12 177 PHE A CA 1
ATOM 1401 C C . PHE A 1 177 ? -10.746 1.297 22.744 1.00 93.12 177 PHE A C 1
ATOM 1403 O O . PHE A 1 177 ? -11.762 1.511 22.079 1.00 93.12 177 PHE A O 1
ATOM 1410 N N . HIS A 1 178 ? -10.786 1.264 24.082 1.00 86.81 178 HIS A N 1
ATOM 1411 C CA . HIS A 1 178 ? -12.046 1.275 24.843 1.00 86.81 178 HIS A CA 1
ATOM 1412 C C . HIS A 1 178 ? -12.946 2.480 24.507 1.00 86.81 178 HIS A C 1
ATOM 1414 O O . HIS A 1 178 ? -14.132 2.309 24.236 1.00 86.81 178 HIS A O 1
ATOM 1420 N N . GLU A 1 179 ? -12.366 3.677 24.407 1.00 89.88 179 GLU A N 1
ATOM 1421 C CA . GLU A 1 179 ? -13.096 4.926 24.130 1.00 89.88 179 GLU A CA 1
ATOM 1422 C C . GLU A 1 179 ? -13.089 5.328 22.643 1.00 89.88 179 GLU A C 1
ATOM 1424 O O . GLU A 1 179 ? -13.614 6.372 22.255 1.00 89.88 179 GLU A O 1
ATOM 1429 N N . MET A 1 180 ? -12.511 4.494 21.776 1.00 92.06 180 MET A N 1
ATOM 1430 C CA . MET A 1 180 ? -12.424 4.767 20.344 1.00 92.06 180 MET A CA 1
ATOM 1431 C C . MET A 1 180 ? -13.581 4.097 19.605 1.00 92.06 180 MET A C 1
ATOM 1433 O O . MET A 1 180 ? -13.669 2.876 19.578 1.00 92.06 180 MET A O 1
ATOM 1437 N N . LEU A 1 181 ? -14.453 4.865 18.953 1.00 92.88 181 LEU A N 1
ATOM 1438 C CA . LEU A 1 181 ? -15.525 4.313 18.101 1.00 92.88 181 LEU A CA 1
ATOM 1439 C C . LEU A 1 181 ? -15.110 4.174 16.631 1.00 92.88 181 LEU A C 1
ATOM 1441 O O . LEU A 1 181 ? -15.668 3.370 15.884 1.00 92.88 181 LEU A O 1
ATOM 1445 N N . ARG A 1 182 ? -14.140 4.984 16.203 1.00 95.44 182 ARG A N 1
ATOM 1446 C CA . ARG A 1 182 ? -13.692 5.065 14.815 1.00 95.44 182 ARG A CA 1
ATOM 1447 C C . ARG A 1 182 ? -12.173 5.124 14.750 1.00 95.44 182 ARG A C 1
ATOM 1449 O O . ARG A 1 182 ? -11.564 5.997 15.360 1.00 95.44 182 ARG A O 1
ATOM 1456 N N . LEU A 1 183 ? -11.593 4.228 13.964 1.00 96.25 183 LEU A N 1
ATOM 1457 C CA . LEU A 1 183 ? -10.176 4.172 13.638 1.00 96.25 183 LEU A CA 1
ATOM 1458 C C . LEU A 1 183 ? -9.958 4.900 12.317 1.00 96.25 183 LEU A C 1
ATOM 1460 O O . LEU A 1 183 ? -10.403 4.443 11.265 1.00 96.25 183 LEU A O 1
ATOM 1464 N N . ARG A 1 184 ? -9.317 6.067 12.385 1.00 95.88 184 ARG A N 1
ATOM 1465 C CA . ARG A 1 184 ? -9.066 6.912 11.216 1.00 95.88 184 ARG A CA 1
ATOM 1466 C C . ARG A 1 184 ? -7.649 6.680 10.725 1.00 95.88 184 ARG A C 1
ATOM 1468 O O . ARG A 1 184 ? -6.735 7.364 11.172 1.00 95.88 184 ARG A O 1
ATOM 1475 N N . VAL A 1 185 ? -7.468 5.699 9.842 1.00 95.81 185 VAL A N 1
ATOM 1476 C CA . VAL A 1 185 ? -6.137 5.207 9.442 1.00 95.81 185 VAL A CA 1
ATOM 1477 C C . VAL A 1 185 ? -5.304 6.314 8.797 1.00 95.81 185 VAL A C 1
ATOM 1479 O O . VAL A 1 185 ? -4.134 6.460 9.127 1.00 95.81 185 VAL A O 1
ATOM 1482 N N . GLY A 1 186 ? -5.919 7.165 7.967 1.00 92.88 186 GLY A N 1
ATOM 1483 C CA . GLY A 1 186 ? -5.236 8.329 7.392 1.00 92.88 186 GLY A CA 1
ATOM 1484 C C . GLY A 1 186 ? -4.692 9.305 8.438 1.00 92.88 186 GLY A C 1
ATOM 1485 O O . GLY A 1 186 ? -3.546 9.720 8.331 1.00 92.88 186 GLY A O 1
ATOM 1486 N N . LEU A 1 187 ? -5.468 9.606 9.488 1.00 92.75 187 LEU A N 1
ATOM 1487 C CA . LEU A 1 187 ? -5.007 10.483 10.573 1.00 92.75 187 LEU A CA 1
ATOM 1488 C C . LEU A 1 187 ? -3.940 9.815 11.443 1.00 92.75 187 LEU A C 1
ATOM 1490 O O . LEU A 1 187 ? -3.046 10.491 11.936 1.00 92.75 187 LEU A O 1
ATOM 1494 N N . ILE A 1 188 ? -4.035 8.497 11.651 1.00 93.81 188 ILE A N 1
ATOM 1495 C CA . ILE A 1 188 ? -2.999 7.739 12.362 1.00 93.81 188 ILE A CA 1
ATOM 1496 C C . ILE A 1 188 ? -1.669 7.871 11.611 1.00 93.81 188 ILE A C 1
ATOM 1498 O O . ILE A 1 188 ? -0.667 8.185 12.243 1.00 93.81 188 ILE A O 1
ATOM 1502 N N . MET A 1 189 ? -1.669 7.727 10.280 1.00 91.12 189 MET A N 1
ATOM 1503 C CA . MET A 1 189 ? -0.470 7.949 9.461 1.00 91.12 189 MET A CA 1
ATOM 1504 C C . MET A 1 189 ? 0.073 9.375 9.584 1.00 91.12 189 MET A C 1
ATOM 1506 O O . MET A 1 189 ? 1.266 9.527 9.814 1.00 91.12 189 MET A O 1
ATOM 1510 N N . GLU A 1 190 ? -0.777 10.406 9.498 1.00 89.06 190 GLU A N 1
ATOM 1511 C CA . GLU A 1 190 ? -0.338 11.806 9.659 1.00 89.06 190 GLU A CA 1
ATOM 1512 C C . GLU A 1 190 ? 0.283 12.062 11.041 1.00 89.06 190 GLU A C 1
ATOM 1514 O O . GLU A 1 190 ? 1.282 12.769 11.167 1.00 89.06 190 GLU A O 1
ATOM 1519 N N . VAL A 1 191 ? -0.286 11.475 12.098 1.00 91.06 191 VAL A N 1
ATOM 1520 C CA . VAL A 1 191 ? 0.277 11.588 13.450 1.00 91.06 191 VAL A CA 1
ATOM 1521 C C . VAL A 1 191 ? 1.604 10.840 13.549 1.00 91.06 191 VAL A C 1
ATOM 1523 O O . VAL A 1 191 ? 2.541 11.374 14.133 1.00 91.06 191 VAL A O 1
ATOM 1526 N N . MET A 1 192 ? 1.717 9.639 12.973 1.00 90.75 192 MET A N 1
ATOM 1527 C CA . MET A 1 192 ? 2.976 8.886 12.946 1.00 90.75 192 MET A CA 1
ATOM 1528 C C . MET A 1 192 ? 4.075 9.659 12.217 1.00 90.75 192 MET A C 1
ATOM 1530 O O . MET A 1 192 ? 5.177 9.784 12.745 1.00 90.75 192 MET A O 1
ATOM 1534 N N . GLU A 1 193 ? 3.768 10.210 11.042 1.00 86.62 193 GLU A N 1
ATOM 1535 C CA . GLU A 1 193 ? 4.679 11.065 10.282 1.00 86.62 193 GLU A CA 1
ATOM 1536 C C . GLU A 1 193 ? 5.139 12.259 11.131 1.00 86.62 193 GLU A C 1
ATOM 1538 O O . GLU A 1 193 ? 6.337 12.452 11.331 1.00 86.62 193 GLU A O 1
ATOM 1543 N N . PHE A 1 194 ? 4.195 13.011 11.706 1.00 85.19 194 PHE A N 1
ATOM 1544 C CA . PHE A 1 194 ? 4.493 14.184 12.528 1.00 85.19 194 PHE A CA 1
ATOM 1545 C C . PHE A 1 194 ? 5.357 13.853 13.755 1.00 85.19 194 PHE A C 1
ATOM 1547 O O . PHE A 1 194 ? 6.283 14.594 14.099 1.00 85.19 194 PHE A O 1
ATOM 1554 N N . GLU A 1 195 ? 5.059 12.744 14.432 1.00 88.06 195 GLU A N 1
ATOM 1555 C CA . GLU A 1 195 ? 5.810 12.283 15.599 1.00 88.06 195 GLU A CA 1
ATOM 1556 C C . GLU A 1 195 ? 7.235 11.843 15.227 1.00 88.06 195 GLU A C 1
ATOM 1558 O O . GLU A 1 195 ? 8.180 12.182 15.945 1.00 88.06 195 GLU A O 1
ATOM 1563 N N . LEU A 1 196 ? 7.419 11.184 14.076 1.00 85.06 196 LEU A N 1
ATOM 1564 C CA . LEU A 1 196 ? 8.743 10.842 13.541 1.00 85.06 196 LEU A CA 1
ATOM 1565 C C . LEU A 1 196 ? 9.561 12.094 13.224 1.00 85.06 196 LEU A C 1
ATOM 1567 O O . LEU A 1 196 ? 10.711 12.194 13.655 1.00 85.06 196 LEU A O 1
ATOM 1571 N N . SER A 1 197 ? 8.969 13.081 12.544 1.00 82.25 197 SER A N 1
ATOM 1572 C CA . SER A 1 197 ? 9.640 14.355 12.249 1.00 82.25 197 SER A CA 1
ATOM 1573 C C . SER A 1 197 ? 10.117 15.042 13.521 1.00 82.25 197 SER A C 1
ATOM 1575 O O . SER A 1 197 ? 11.240 15.546 13.603 1.00 82.25 197 SER A O 1
ATOM 1577 N N . ARG A 1 198 ? 9.263 15.048 14.551 1.00 82.31 198 ARG A N 1
ATOM 1578 C CA . ARG A 1 198 ? 9.588 15.659 15.838 1.00 82.31 198 ARG A CA 1
ATOM 1579 C C . ARG A 1 198 ? 10.725 14.922 16.544 1.00 82.31 198 ARG A C 1
ATOM 1581 O O . ARG A 1 198 ? 11.578 15.581 17.132 1.00 82.31 198 ARG A O 1
ATOM 1588 N N . ALA A 1 199 ? 10.741 13.591 16.488 1.00 84.06 199 ALA A N 1
ATOM 1589 C CA . ALA A 1 199 ? 11.781 12.770 17.103 1.00 84.06 199 ALA A CA 1
ATOM 1590 C C . ALA A 1 199 ? 13.146 12.914 16.405 1.00 84.06 199 ALA A C 1
ATOM 1592 O O . ALA A 1 199 ? 14.175 12.922 17.078 1.00 84.06 199 ALA A O 1
ATOM 1593 N N . MET A 1 200 ? 13.157 13.063 15.077 1.00 76.81 200 MET A N 1
ATOM 1594 C CA . MET A 1 200 ? 14.383 13.129 14.271 1.00 76.81 200 MET A CA 1
ATOM 1595 C C . MET A 1 200 ? 14.994 14.536 14.187 1.00 76.81 200 MET A C 1
ATOM 1597 O O . MET A 1 200 ? 16.148 14.685 13.791 1.00 76.81 200 MET A O 1
ATOM 1601 N N . GLY A 1 201 ? 14.254 15.581 14.574 1.00 69.75 201 GLY A N 1
ATOM 1602 C CA . GLY A 1 201 ? 14.751 16.962 14.603 1.00 69.75 201 GLY A CA 1
ATOM 1603 C C . GLY A 1 201 ? 15.066 17.563 13.224 1.00 69.75 201 GLY A C 1
ATOM 1604 O O . GLY A 1 201 ? 15.580 18.681 13.150 1.00 69.75 201 GLY A O 1
ATOM 1605 N N . SER A 1 202 ? 14.759 16.855 12.137 1.00 56.38 202 SER A N 1
ATOM 1606 C CA . SER A 1 202 ? 15.005 17.256 10.755 1.00 56.38 202 SER A CA 1
ATOM 1607 C C . SER A 1 202 ? 13.817 18.049 10.204 1.00 56.38 202 SER A C 1
ATOM 1609 O O . SER A 1 202 ? 12.695 17.563 10.112 1.00 56.38 202 SER A O 1
ATOM 1611 N N . LYS A 1 203 ? 14.066 19.307 9.819 1.00 56.84 203 LYS A N 1
ATOM 1612 C CA . LYS A 1 203 ? 13.103 20.135 9.069 1.00 56.84 203 LYS A CA 1
ATOM 1613 C C . LYS A 1 203 ? 13.130 19.879 7.555 1.00 56.84 203 LYS A C 1
ATOM 1615 O O . LYS A 1 203 ? 12.211 20.330 6.880 1.00 56.84 203 LYS A O 1
ATOM 1620 N N . ASP A 1 204 ? 14.148 19.166 7.062 1.00 51.97 204 ASP A N 1
ATOM 1621 C CA . ASP A 1 204 ? 14.531 19.156 5.642 1.00 51.97 204 ASP A CA 1
ATOM 1622 C C . ASP A 1 204 ? 14.504 17.764 4.968 1.00 51.97 204 ASP A C 1
ATOM 1624 O O . ASP A 1 204 ? 14.827 17.670 3.788 1.00 51.97 204 ASP A O 1
ATOM 1628 N N . GLN A 1 205 ? 14.132 16.684 5.671 1.00 54.94 205 GLN A N 1
ATOM 1629 C CA . GLN A 1 205 ? 13.914 15.364 5.049 1.00 54.94 205 GLN A CA 1
ATOM 1630 C C . GLN A 1 205 ? 12.434 15.151 4.726 1.00 54.94 205 GLN A C 1
ATOM 1632 O O . GLN A 1 205 ? 11.566 15.599 5.479 1.00 54.94 205 GLN A O 1
ATOM 1637 N N . ASP A 1 206 ? 12.153 14.452 3.624 1.00 62.44 206 ASP A N 1
ATOM 1638 C CA . ASP A 1 206 ? 10.794 14.054 3.267 1.00 62.44 206 ASP A CA 1
ATOM 1639 C C . ASP A 1 206 ? 10.294 13.017 4.288 1.00 62.44 206 ASP A C 1
ATOM 1641 O O . ASP A 1 206 ? 10.669 11.844 4.281 1.00 62.44 206 ASP A O 1
ATOM 1645 N N . ASN A 1 207 ? 9.509 13.477 5.261 1.00 63.84 207 ASN A N 1
ATOM 1646 C CA . ASN A 1 207 ? 9.111 12.684 6.427 1.00 63.84 207 ASN A CA 1
ATOM 1647 C C . ASN A 1 207 ? 8.240 11.480 6.056 1.00 63.84 207 ASN A C 1
ATOM 1649 O O . ASN A 1 207 ? 8.263 10.458 6.748 1.00 63.84 207 ASN A O 1
ATOM 1653 N N . PHE A 1 208 ? 7.529 11.571 4.932 1.00 67.62 208 PHE A N 1
ATOM 1654 C CA . PHE A 1 208 ? 6.822 10.438 4.357 1.00 67.62 208 PHE A CA 1
ATOM 1655 C C . PHE A 1 208 ? 7.785 9.322 3.965 1.00 67.62 208 PHE A C 1
ATOM 1657 O O . PHE A 1 208 ? 7.501 8.161 4.243 1.00 67.62 208 PHE A O 1
ATOM 1664 N N . GLU A 1 209 ? 8.944 9.640 3.391 1.00 72.19 209 GLU A N 1
ATOM 1665 C CA . GLU A 1 209 ? 9.940 8.638 3.003 1.00 72.19 209 GLU A CA 1
ATOM 1666 C C . GLU A 1 209 ? 10.457 7.854 4.219 1.00 72.19 209 GLU A C 1
ATOM 1668 O O . GLU A 1 209 ? 10.630 6.635 4.159 1.00 72.19 209 GLU A O 1
ATOM 1673 N N . LEU A 1 210 ? 10.637 8.529 5.358 1.00 76.81 210 LEU A N 1
ATOM 1674 C CA . LEU A 1 210 ? 11.013 7.885 6.619 1.00 76.81 210 LEU A CA 1
ATOM 1675 C C . LEU A 1 210 ? 9.911 6.952 7.128 1.00 76.81 210 LEU A C 1
ATOM 1677 O O . LEU A 1 210 ? 10.198 5.808 7.480 1.00 76.81 210 LEU A O 1
ATOM 1681 N N . LEU A 1 211 ? 8.654 7.408 7.122 1.00 81.81 211 LEU A N 1
ATOM 1682 C CA . LEU A 1 211 ? 7.502 6.582 7.494 1.00 81.81 211 LEU A CA 1
ATOM 1683 C C . LEU A 1 211 ? 7.407 5.337 6.599 1.00 81.81 211 LEU A C 1
ATOM 1685 O O . LEU A 1 211 ? 7.237 4.220 7.087 1.00 81.81 211 LEU A O 1
ATOM 1689 N N . PHE A 1 212 ? 7.585 5.518 5.291 1.00 82.00 212 PHE A N 1
ATOM 1690 C CA . PHE A 1 212 ? 7.596 4.439 4.309 1.00 82.00 212 PHE A CA 1
ATOM 1691 C C . PHE A 1 212 ? 8.777 3.488 4.452 1.00 82.00 212 PHE A C 1
ATOM 1693 O O . PHE A 1 212 ? 8.688 2.363 3.969 1.00 82.00 212 PHE A O 1
ATOM 1700 N N . ASN A 1 213 ? 9.859 3.894 5.108 1.00 83.38 213 ASN A N 1
ATOM 1701 C CA . ASN A 1 213 ? 11.004 3.040 5.390 1.00 83.38 213 ASN A CA 1
ATOM 1702 C C . ASN A 1 213 ? 10.954 2.395 6.783 1.00 83.38 213 ASN A C 1
ATOM 1704 O O . ASN A 1 213 ? 11.900 1.704 7.153 1.00 83.38 213 ASN A O 1
ATOM 1708 N N . LEU A 1 214 ? 9.869 2.549 7.549 1.00 84.50 214 LEU A N 1
ATOM 1709 C CA . LEU A 1 214 ? 9.678 1.753 8.761 1.00 84.50 214 LEU A CA 1
ATOM 1710 C C . LEU A 1 214 ? 9.396 0.296 8.406 1.00 84.50 214 LEU A C 1
ATOM 1712 O O . LEU A 1 214 ? 8.654 0.016 7.460 1.00 84.50 214 LEU A O 1
ATOM 1716 N N . SER A 1 215 ? 9.958 -0.636 9.173 1.00 85.62 215 SER A N 1
ATOM 1717 C CA . SER A 1 215 ? 9.622 -2.045 8.993 1.00 85.62 215 SER A CA 1
ATOM 1718 C C . SER A 1 215 ? 8.125 -2.275 9.215 1.00 85.62 215 SER A C 1
ATOM 1720 O O . SER A 1 215 ? 7.519 -1.570 10.028 1.00 85.62 215 SER A O 1
ATOM 1722 N N . PRO A 1 216 ? 7.529 -3.243 8.503 1.00 77.25 216 PRO A N 1
ATOM 1723 C CA . PRO A 1 216 ? 6.302 -3.880 8.956 1.00 77.25 216 PRO A CA 1
ATOM 1724 C C . PRO A 1 216 ? 6.465 -4.380 10.407 1.00 77.25 216 PRO A C 1
ATOM 1726 O O . PRO A 1 216 ? 7.586 -4.799 10.773 1.00 77.25 216 PRO A O 1
#

InterPro domains:
  IPR008734 Phosphorylase kinase alpha/beta subunit [PTHR10749] (22-216)
  IPR011613 GH15-like domain [PF00723] (67-186)

Foldseek 3Di:
DDD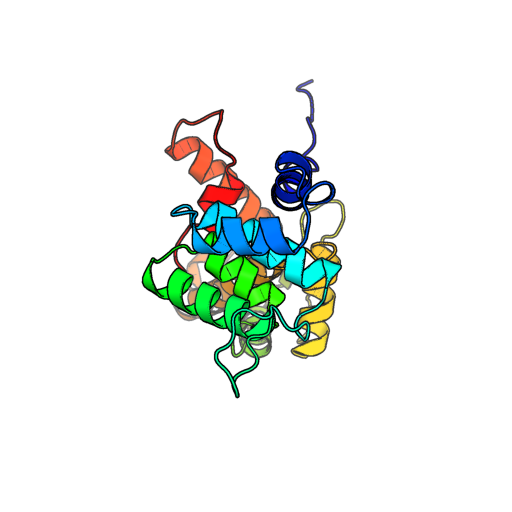PPDPPVLLCVLVVVLVVVPVVVDDLVVLVVCLVPDPDLVSVLSSLVVCCVPVNQQDFSPPDDVPDTCGSVNSLVVSLVVCVVVLQQLSVQQSCLSVVHADPCLLVLCVLCLVVQEKEWEAAPDPLIDTDNDRDDPVRLQVSNCSSSVNRSSSSRVLSVVSNVVSVCCVVPVVVCPPHNYHYSNVVLVVVLVVQCVVVVDPPDSSVSVSSSDDD